Protein AF-A0A961GES8-F1 (afdb_monomer)

Sequence (267 aa):
MKFVGVTSCPTGIAHTYMAAEALEQAAKAAGHEMVVETQGSAGSAPLDQSVIDAADAVIFAHDLEVRDAGRFAGKPTVDVGVKKGISDAPALIAQAVAAAQAQTGAAGAGAAGTSGAAGPLHFVGVTSCPTGIAHTYMAAEALEQAATSAGHTMTVETQGSAGSEPISQAEIDRADAVIFAHDLEVRDAGRFAGKPTIDVGVKKAISDGPALIAQAAAMAAQRRASGGVAAAAPAAATPGLASKAAADEAHVGVKIRQWLMTGVSYM

Solvent-accessible surface area (backbone atoms only — not comparable to full-atom values): 14990 Å² total; per-residue (Å²): 97,37,35,34,34,39,20,15,27,82,75,49,53,60,58,17,51,46,18,38,52,33,37,36,51,31,24,49,75,72,69,28,50,54,50,61,24,42,39,37,80,88,45,67,58,79,73,55,66,71,61,54,71,68,30,49,18,36,38,39,20,34,72,36,88,70,81,72,58,75,80,56,64,93,51,35,73,43,82,43,44,28,68,50,24,49,78,39,18,59,61,51,48,52,50,36,50,52,40,22,48,57,50,52,70,50,67,80,61,81,88,73,84,87,80,87,65,76,74,75,49,36,36,37,33,39,21,16,29,81,80,46,57,62,58,18,50,47,20,38,52,32,38,36,53,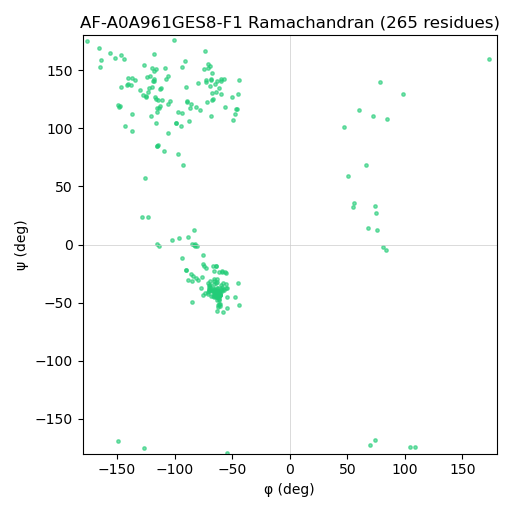30,22,49,74,72,60,28,47,53,51,61,26,41,48,37,84,88,48,62,66,80,76,50,67,74,55,56,71,66,32,46,22,36,39,38,23,34,72,38,88,70,79,75,57,73,77,59,63,84,53,50,72,45,82,44,42,30,69,52,31,50,76,40,20,58,60,53,44,53,50,39,51,51,48,29,34,52,43,63,73,67,67,72,76,69,79,92,78,77,95,78,87,82,78,79,86,83,75,88,81,83,87,83,74,85,53,64,67,60,55,50,51,48,35,68,72,69,70,61,81,86,129

Mean predicted aligned error: 18.48 Å

Radius of gyration: 23.74 Å; Cα contacts (8 Å, |Δi|>4): 441; chains: 1; bounding box: 61×35×65 Å

Secondary structure (DSSP, 8-state):
-EEEEEEE-SSTTHHHHHHHHHHHHHHHHTT-EEEEEEEETTEE-PPPHHHHHT-SEEEEEESS--TTGGGGTTS-EEEE-HHHHHH-HHHHHHHHHHHHHHHHTTTT-SS----S--SS-EEEEEEE-SS-SHHHHHHHHHHHHHHHHTT-EEEEEE-BTTB--PPPHHHHHH-SEEEEEESSPPTTGGGGTTS-EEEE-HHHHHHHHHHHHHHHHHHHHHHHHTTS--------------------S--HHHHHHHHHHH-----

Structure (mmCIF, N/CA/C/O backbone):
data_AF-A0A961GES8-F1
#
_entry.id   AF-A0A961GES8-F1
#
loop_
_atom_site.group_PDB
_atom_site.id
_atom_site.type_symbol
_atom_site.label_atom_id
_atom_site.label_alt_id
_atom_site.label_comp_id
_atom_site.label_asym_id
_atom_site.label_entity_id
_atom_site.label_seq_id
_atom_site.pdbx_PDB_ins_code
_atom_site.Cartn_x
_atom_site.Cartn_y
_atom_site.Cartn_z
_atom_site.occupancy
_atom_site.B_iso_or_equiv
_atom_site.auth_seq_id
_atom_site.auth_comp_id
_atom_site.auth_asym_id
_atom_site.auth_atom_id
_atom_site.pdbx_PDB_model_num
ATOM 1 N N . MET A 1 1 ? -15.995 -9.129 -19.678 1.00 88.12 1 MET A N 1
ATOM 2 C CA . MET A 1 1 ? -15.705 -7.793 -19.128 1.00 88.12 1 MET A CA 1
ATOM 3 C C . MET A 1 1 ? -14.708 -7.117 -20.036 1.00 88.12 1 MET A C 1
ATOM 5 O O . MET A 1 1 ? -14.005 -7.817 -20.765 1.00 88.12 1 MET A O 1
ATOM 9 N N . LYS A 1 2 ? -14.715 -5.791 -20.038 1.00 94.06 2 LYS A N 1
ATOM 10 C CA . LYS A 1 2 ? -13.777 -4.948 -20.765 1.00 94.06 2 LYS A CA 1
ATOM 11 C C . LYS A 1 2 ? -12.784 -4.383 -19.767 1.00 94.06 2 LYS A C 1
ATOM 13 O O . LYS A 1 2 ? -13.183 -3.746 -18.802 1.00 94.06 2 LYS A O 1
ATOM 18 N N . PHE A 1 3 ? -11.504 -4.608 -19.991 1.00 94.50 3 PHE A N 1
ATOM 19 C CA . PHE A 1 3 ? -10.439 -4.092 -19.148 1.00 94.50 3 PHE A CA 1
ATOM 20 C C . PHE A 1 3 ? -9.551 -3.158 -19.949 1.00 94.50 3 PHE A C 1
ATOM 22 O O . PHE A 1 3 ? -9.362 -3.327 -21.153 1.00 94.50 3 PHE A O 1
ATOM 29 N N . VAL A 1 4 ? -8.978 -2.179 -19.267 1.00 95.75 4 VAL A N 1
ATOM 30 C CA . VAL A 1 4 ? -7.880 -1.391 -19.823 1.00 95.75 4 VAL A CA 1
ATOM 31 C C . VAL A 1 4 ? -6.650 -1.587 -18.960 1.00 95.75 4 VAL A C 1
ATOM 33 O O . VAL A 1 4 ? -6.748 -1.704 -17.741 1.00 95.75 4 VAL A O 1
ATOM 36 N N . GLY A 1 5 ? -5.489 -1.689 -19.587 1.00 93.38 5 GLY A N 1
ATOM 37 C CA . GLY A 1 5 ? -4.216 -1.799 -18.890 1.00 93.38 5 GLY A CA 1
ATOM 38 C C . GLY A 1 5 ? -3.337 -0.598 -19.182 1.00 93.38 5 GLY A C 1
ATOM 39 O O . GLY A 1 5 ? -3.406 -0.052 -20.279 1.00 93.38 5 GLY A O 1
ATOM 40 N N . VAL A 1 6 ? -2.469 -0.227 -18.249 1.00 95.19 6 VAL A N 1
ATOM 41 C CA . VAL A 1 6 ? -1.305 0.604 -18.558 1.00 95.19 6 VAL A CA 1
ATOM 42 C C . VAL A 1 6 ? -0.058 -0.115 -18.085 1.00 95.19 6 VAL A C 1
ATOM 44 O O . VAL A 1 6 ? 0.027 -0.530 -16.930 1.00 95.19 6 VAL A O 1
ATOM 47 N N . THR A 1 7 ? 0.908 -0.269 -18.983 1.00 94.06 7 THR A N 1
ATOM 48 C CA . THR A 1 7 ? 2.206 -0.866 -18.671 1.00 94.06 7 THR A CA 1
ATOM 49 C C . THR A 1 7 ? 3.293 0.184 -18.780 1.00 94.06 7 THR A C 1
ATOM 51 O O . THR A 1 7 ? 3.318 0.943 -19.748 1.00 94.06 7 THR A O 1
ATOM 54 N N . SER A 1 8 ? 4.194 0.248 -17.798 1.00 92.19 8 SER A N 1
ATOM 55 C CA . SER A 1 8 ? 5.282 1.229 -17.821 1.00 92.19 8 SER A CA 1
ATOM 56 C C . SER A 1 8 ? 6.546 0.716 -17.154 1.00 92.19 8 SER A C 1
ATOM 58 O O . SER A 1 8 ? 6.551 0.410 -15.969 1.00 92.19 8 SER A O 1
ATOM 60 N N . CYS A 1 9 ? 7.640 0.616 -17.906 1.00 90.31 9 CYS A N 1
ATOM 61 C CA . CYS A 1 9 ? 8.937 0.197 -17.385 1.00 90.31 9 CYS A CA 1
ATOM 62 C C . CYS A 1 9 ? 10.017 1.198 -17.817 1.00 90.31 9 CYS A C 1
ATOM 64 O O . CYS A 1 9 ? 10.093 1.535 -19.003 1.00 90.31 9 CYS A O 1
ATOM 66 N N . PRO A 1 10 ? 10.899 1.647 -16.905 1.00 86.19 10 PRO A N 1
ATOM 67 C CA . PRO A 1 10 ? 11.997 2.540 -17.267 1.00 86.19 10 PRO A CA 1
ATOM 68 C C . PRO A 1 10 ? 13.129 1.805 -18.009 1.00 86.19 10 PRO A C 1
ATOM 70 O O . PRO A 1 10 ? 13.956 2.435 -18.668 1.00 86.19 10 PRO A O 1
ATOM 73 N N . THR A 1 11 ? 13.187 0.468 -17.916 1.00 82.50 11 THR A N 1
ATOM 74 C CA . THR A 1 11 ? 14.293 -0.353 -18.441 1.00 82.50 11 THR A CA 1
ATOM 75 C C . THR A 1 11 ? 13.979 -0.944 -19.817 1.00 82.50 11 THR A C 1
ATOM 77 O O . THR A 1 11 ? 13.674 -2.124 -19.974 1.00 82.50 11 THR A O 1
ATOM 80 N N . GLY A 1 12 ? 14.091 -0.106 -20.850 1.00 72.31 12 GLY A N 1
ATOM 81 C CA . GLY A 1 12 ? 13.874 -0.523 -22.239 1.00 72.31 12 GLY A CA 1
ATOM 82 C C . GLY A 1 12 ? 12.410 -0.845 -22.563 1.00 72.31 12 GLY A C 1
ATOM 83 O O . GLY A 1 12 ? 11.508 -0.594 -21.773 1.00 72.31 12 GLY A O 1
ATOM 84 N N . ILE A 1 13 ? 12.167 -1.379 -23.764 1.00 87.12 13 ILE A N 1
ATOM 85 C CA . ILE A 1 13 ? 10.804 -1.621 -24.273 1.00 87.12 13 ILE A CA 1
ATOM 86 C C . ILE A 1 13 ? 10.262 -3.010 -23.913 1.00 87.12 13 ILE A C 1
ATOM 88 O O . ILE A 1 13 ? 9.054 -3.216 -23.902 1.00 87.12 13 ILE A O 1
ATOM 92 N N . ALA A 1 14 ? 11.148 -3.967 -23.618 1.00 89.56 14 ALA A N 1
ATOM 93 C CA . ALA A 1 14 ? 10.794 -5.382 -23.550 1.00 89.56 14 ALA A CA 1
ATOM 94 C C . ALA A 1 14 ? 9.766 -5.676 -22.454 1.00 89.56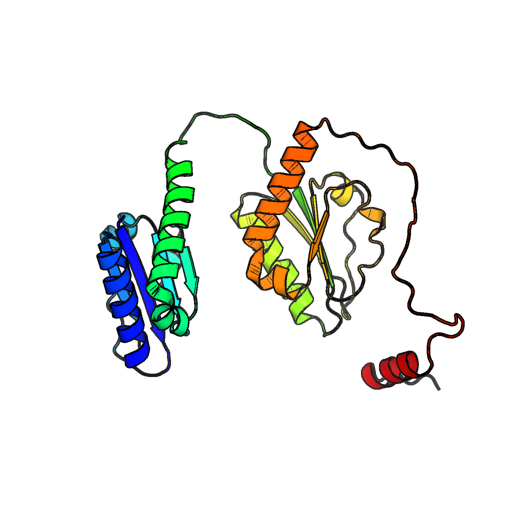 14 ALA A C 1
ATOM 96 O O . ALA A 1 14 ? 8.714 -6.227 -22.748 1.00 89.56 14 ALA A O 1
ATOM 97 N N . HIS A 1 15 ? 10.026 -5.267 -21.210 1.00 90.88 15 HIS A N 1
ATOM 98 C CA . HIS A 1 15 ? 9.114 -5.570 -20.107 1.00 90.88 15 HIS A CA 1
ATOM 99 C C . HIS A 1 15 ? 7.756 -4.876 -20.252 1.00 90.88 15 HIS A C 1
ATOM 101 O O . HIS A 1 15 ? 6.742 -5.473 -19.905 1.00 90.88 15 HIS A O 1
ATOM 107 N N . THR A 1 16 ? 7.721 -3.665 -20.818 1.00 92.25 16 THR A N 1
ATOM 108 C CA . THR A 1 16 ? 6.473 -2.950 -21.113 1.00 92.25 16 THR A CA 1
ATOM 109 C C . THR A 1 16 ? 5.599 -3.753 -22.080 1.00 92.25 16 THR A C 1
ATOM 111 O O . THR A 1 16 ? 4.455 -4.060 -21.759 1.00 92.25 16 THR A O 1
ATOM 114 N N . TYR A 1 17 ? 6.150 -4.178 -23.223 1.00 93.88 17 TYR A N 1
ATOM 115 C CA . TYR A 1 17 ? 5.396 -4.969 -24.204 1.00 93.88 17 TYR A CA 1
ATOM 116 C C . TYR A 1 17 ? 5.099 -6.392 -23.721 1.00 93.88 17 TYR A C 1
ATOM 118 O O . TYR A 1 17 ? 3.995 -6.880 -23.927 1.00 93.88 17 TYR A O 1
ATOM 126 N N . MET A 1 18 ? 6.031 -7.046 -23.024 1.00 93.88 18 MET A N 1
ATOM 127 C CA . MET A 1 18 ? 5.805 -8.383 -22.467 1.00 93.88 18 MET A CA 1
ATOM 128 C C . MET A 1 18 ? 4.671 -8.391 -21.442 1.00 93.88 18 MET A C 1
ATOM 130 O O . MET A 1 18 ? 3.871 -9.321 -21.431 1.00 93.88 18 MET A O 1
ATOM 134 N N . ALA A 1 19 ? 4.591 -7.372 -20.581 1.00 93.88 19 ALA A N 1
ATOM 135 C CA . ALA A 1 19 ? 3.487 -7.246 -19.636 1.00 93.88 19 ALA A CA 1
ATOM 136 C C . ALA A 1 19 ? 2.167 -6.981 -20.366 1.00 93.88 19 ALA A C 1
ATOM 138 O O . ALA A 1 19 ? 1.148 -7.564 -20.004 1.00 93.88 19 ALA A O 1
ATOM 139 N N . ALA A 1 20 ? 2.186 -6.145 -21.409 1.00 94.75 20 ALA A N 1
ATOM 140 C CA . ALA A 1 20 ? 1.000 -5.859 -22.208 1.00 94.75 20 ALA A CA 1
ATOM 141 C C . ALA A 1 20 ? 0.463 -7.125 -22.888 1.00 94.75 20 ALA A C 1
ATOM 143 O O . ALA A 1 20 ? -0.695 -7.483 -22.684 1.00 94.75 20 ALA A O 1
ATOM 144 N N . GLU A 1 21 ? 1.321 -7.863 -23.595 1.00 95.56 21 GLU A N 1
ATOM 145 C CA . GLU A 1 21 ? 0.943 -9.117 -24.250 1.00 95.56 21 GLU A CA 1
ATOM 146 C C . GLU A 1 21 ? 0.485 -10.178 -23.245 1.00 95.56 21 GLU A C 1
ATOM 148 O O . GLU A 1 21 ? -0.509 -10.862 -23.488 1.00 95.56 21 GLU A O 1
ATOM 153 N N . ALA A 1 22 ? 1.170 -10.317 -22.104 1.00 96.06 22 ALA A N 1
ATOM 154 C CA . ALA A 1 22 ? 0.789 -11.279 -21.071 1.00 96.06 22 ALA A CA 1
ATOM 155 C C . ALA A 1 22 ? -0.612 -10.986 -20.512 1.00 96.06 22 ALA A C 1
ATOM 157 O O . ALA A 1 22 ? -1.422 -11.903 -20.355 1.00 96.06 22 ALA A O 1
ATOM 158 N N . LEU A 1 23 ? -0.919 -9.713 -20.253 1.00 95.31 23 LEU A N 1
ATOM 159 C CA . LEU A 1 23 ? -2.227 -9.277 -19.775 1.00 95.31 23 LEU A CA 1
ATOM 160 C C . LEU A 1 23 ? -3.323 -9.476 -20.832 1.00 95.31 23 LEU A C 1
ATOM 162 O O . LEU A 1 23 ? -4.375 -10.029 -20.512 1.00 95.31 23 LEU A O 1
ATOM 166 N N . GLU A 1 24 ? -3.073 -9.116 -22.092 1.00 96.06 24 GLU A N 1
ATOM 167 C CA . GLU A 1 24 ? -4.029 -9.322 -23.189 1.00 96.06 24 GLU A CA 1
ATOM 168 C C . GLU A 1 24 ? -4.310 -10.809 -23.439 1.00 96.06 24 GLU A C 1
ATOM 170 O O . GLU A 1 24 ? -5.465 -11.217 -23.593 1.00 96.06 24 GLU A O 1
ATOM 175 N N . GLN A 1 25 ? -3.270 -11.648 -23.428 1.00 95.38 25 GLN A N 1
ATOM 176 C CA . GLN A 1 25 ? -3.411 -13.095 -23.575 1.00 95.38 25 GLN A CA 1
ATOM 177 C C . GLN A 1 25 ? -4.179 -13.707 -22.403 1.00 95.38 25 GLN A C 1
ATOM 179 O O . GLN A 1 25 ? -5.065 -14.534 -22.626 1.00 95.38 25 GLN A O 1
ATOM 184 N N . ALA A 1 26 ? -3.886 -13.290 -21.169 1.00 94.06 26 ALA A N 1
ATOM 185 C CA . ALA A 1 26 ? -4.596 -13.758 -19.984 1.00 94.06 26 ALA A CA 1
ATOM 186 C C . ALA A 1 26 ? -6.072 -13.331 -19.994 1.00 94.06 26 ALA A C 1
ATOM 188 O O . ALA A 1 26 ? -6.947 -14.150 -19.707 1.00 94.06 26 ALA A O 1
ATOM 189 N N . ALA A 1 27 ? -6.367 -12.084 -20.376 1.00 93.50 27 ALA A N 1
ATOM 190 C CA . ALA A 1 27 ? -7.735 -11.590 -20.502 1.00 93.50 27 ALA A CA 1
ATOM 191 C C . ALA A 1 27 ? -8.507 -12.382 -21.561 1.00 93.50 27 ALA A C 1
ATOM 193 O O . ALA A 1 27 ? -9.599 -12.883 -21.289 1.00 93.50 27 ALA A O 1
ATOM 194 N N . LYS A 1 28 ? -7.901 -12.586 -22.737 1.00 95.25 28 LYS A N 1
ATOM 195 C CA . LYS A 1 28 ? -8.491 -13.378 -23.819 1.00 95.25 28 LYS A CA 1
ATOM 196 C C . LYS A 1 28 ? -8.730 -14.829 -23.401 1.00 95.25 28 LYS A C 1
ATOM 198 O O . LYS A 1 28 ? -9.795 -15.371 -23.689 1.00 95.25 28 LYS A O 1
ATOM 203 N N . ALA A 1 29 ? -7.780 -15.446 -22.697 1.00 93.69 29 ALA A N 1
ATOM 204 C CA . ALA A 1 29 ? -7.919 -16.802 -22.166 1.00 93.69 29 ALA A CA 1
ATOM 205 C C . ALA A 1 29 ? -9.058 -16.915 -21.137 1.00 93.69 29 ALA A C 1
ATOM 207 O O . ALA A 1 29 ? -9.733 -17.941 -21.082 1.00 93.69 29 ALA A O 1
ATOM 208 N N . ALA A 1 30 ? -9.314 -15.852 -20.370 1.00 90.62 30 ALA A N 1
ATOM 209 C CA . ALA A 1 30 ? -10.434 -15.751 -19.437 1.00 90.62 30 ALA A CA 1
ATOM 210 C C . ALA A 1 30 ? -11.770 -15.336 -20.099 1.00 90.62 30 ALA A C 1
ATOM 212 O O . ALA A 1 30 ? -12.783 -15.213 -19.413 1.00 90.62 30 ALA A O 1
ATOM 213 N N . GLY A 1 31 ? -11.806 -15.121 -21.421 1.00 93.12 31 GLY A N 1
ATOM 214 C CA . GLY A 1 31 ? -13.011 -14.683 -22.136 1.00 93.12 31 GLY A CA 1
ATOM 215 C C . GLY A 1 31 ? -13.362 -13.209 -21.896 1.00 93.12 31 GLY A C 1
ATOM 216 O O . GLY A 1 31 ? -14.537 -12.838 -21.819 1.00 93.12 31 GLY A O 1
ATOM 217 N N . HIS A 1 32 ? -12.355 -12.360 -21.710 1.00 94.00 32 HIS A N 1
ATOM 218 C CA . HIS A 1 32 ? -12.494 -10.924 -21.488 1.00 94.00 32 HIS A CA 1
ATOM 219 C C . HIS A 1 32 ? -11.778 -10.126 -22.582 1.00 94.00 32 HIS A C 1
ATOM 221 O O . HIS A 1 32 ? -10.817 -10.599 -23.186 1.00 94.00 32 HIS A O 1
ATOM 227 N N . GLU A 1 33 ? -12.262 -8.914 -22.846 1.00 93.88 33 GLU A N 1
ATOM 228 C CA . GLU A 1 33 ? -11.593 -7.960 -23.731 1.00 93.88 33 GLU A CA 1
ATOM 229 C C . GLU A 1 33 ? -10.637 -7.109 -22.905 1.00 93.88 33 GLU A C 1
ATOM 231 O O . GLU A 1 33 ? -11.002 -6.643 -21.825 1.00 93.88 33 GLU A O 1
ATOM 236 N N . MET A 1 34 ? -9.425 -6.893 -23.410 1.00 93.94 34 MET A N 1
ATOM 237 C CA . MET A 1 34 ? -8.449 -6.012 -22.784 1.00 93.94 34 MET A CA 1
ATOM 238 C C . MET A 1 34 ? -7.701 -5.214 -23.843 1.00 93.94 34 MET A C 1
ATOM 240 O O . MET A 1 34 ? -7.335 -5.769 -24.876 1.00 93.94 34 MET A O 1
ATOM 244 N N . VAL A 1 35 ? -7.482 -3.928 -23.572 1.00 94.75 35 VAL A N 1
ATOM 245 C CA . VAL A 1 35 ? -6.621 -3.061 -24.385 1.00 94.75 35 VAL A CA 1
ATOM 246 C C . VAL A 1 35 ? -5.570 -2.443 -23.478 1.00 94.75 35 VAL A C 1
ATOM 248 O O . VAL A 1 35 ? -5.916 -1.878 -22.438 1.00 94.75 35 VAL A O 1
ATOM 251 N N . VAL A 1 36 ? -4.294 -2.560 -23.842 1.00 93.94 36 VAL A N 1
ATOM 252 C CA . VAL A 1 36 ? -3.193 -2.075 -23.005 1.00 93.94 36 VAL A CA 1
ATOM 253 C C . VAL A 1 36 ? -2.498 -0.872 -23.628 1.00 93.94 36 VAL A C 1
ATOM 255 O O . VAL A 1 36 ? -1.981 -0.927 -24.739 1.00 93.94 36 VAL A O 1
ATOM 258 N N . GLU A 1 37 ? -2.434 0.217 -22.869 1.00 93.25 37 GLU A N 1
ATOM 259 C CA . GLU A 1 37 ? -1.575 1.362 -23.142 1.00 93.25 37 GLU A CA 1
ATOM 260 C C . GLU A 1 37 ? -0.141 1.032 -22.712 1.00 93.25 37 GLU A C 1
ATOM 262 O O . GLU A 1 37 ? 0.151 0.837 -21.530 1.00 93.25 37 GLU A O 1
ATOM 267 N N . THR A 1 38 ? 0.785 0.976 -23.662 1.00 92.88 38 THR A N 1
ATOM 268 C CA . THR A 1 38 ? 2.215 0.868 -23.357 1.00 92.88 38 THR A CA 1
ATOM 269 C C . THR A 1 38 ? 2.807 2.260 -23.206 1.00 92.88 38 THR A C 1
ATOM 271 O O . THR A 1 38 ? 2.754 3.050 -24.149 1.00 92.88 38 THR A O 1
ATOM 274 N N . GLN A 1 39 ? 3.406 2.553 -22.055 1.00 90.00 39 GLN A N 1
ATOM 275 C CA . GLN A 1 39 ? 4.159 3.777 -21.794 1.00 90.00 39 GLN A CA 1
ATOM 276 C C . GLN A 1 39 ? 5.620 3.400 -21.534 1.00 90.00 39 GLN A C 1
ATOM 278 O O . GLN A 1 39 ? 5.968 2.860 -20.493 1.00 90.00 39 GLN A O 1
ATOM 283 N N . GLY A 1 40 ? 6.511 3.635 -22.491 1.00 83.12 40 GLY A N 1
ATOM 284 C CA . GLY A 1 40 ? 7.915 3.257 -22.329 1.00 83.12 40 GLY A CA 1
ATOM 285 C C . GLY A 1 40 ? 8.863 4.180 -23.068 1.00 83.12 40 GLY A C 1
ATOM 286 O O . GLY A 1 40 ? 8.478 5.225 -23.590 1.00 83.12 40 GLY A O 1
ATOM 287 N N . SER A 1 41 ? 10.125 3.769 -23.162 1.00 79.25 41 SER A N 1
ATOM 288 C CA . SER A 1 41 ? 11.143 4.521 -23.906 1.00 79.25 41 SER A CA 1
ATOM 289 C C . SER A 1 41 ? 10.858 4.624 -25.412 1.00 79.25 41 SER A C 1
ATOM 291 O O . SER A 1 41 ? 11.387 5.519 -26.064 1.00 79.25 41 SER A O 1
ATOM 293 N N . ALA A 1 42 ? 9.996 3.759 -25.960 1.00 76.62 42 ALA A N 1
ATOM 294 C CA . ALA A 1 42 ? 9.493 3.853 -27.334 1.00 76.62 42 ALA A CA 1
ATOM 295 C C . ALA A 1 42 ? 8.344 4.864 -27.521 1.00 76.62 42 ALA A C 1
ATOM 297 O O . ALA A 1 42 ? 7.883 5.045 -28.645 1.00 76.62 42 ALA A O 1
ATOM 298 N N . GLY A 1 43 ? 7.891 5.524 -26.451 1.00 77.62 43 GLY A N 1
ATOM 299 C CA . GLY A 1 43 ? 6.748 6.435 -26.458 1.00 77.62 43 GLY A CA 1
ATOM 300 C C . GLY A 1 43 ? 5.530 5.863 -25.732 1.00 77.62 43 GLY A C 1
ATOM 301 O O . GLY A 1 43 ? 5.601 4.806 -25.100 1.00 77.62 43 GLY A O 1
ATOM 302 N N . SER A 1 44 ? 4.420 6.596 -25.805 1.00 79.94 44 SER A N 1
ATOM 303 C CA . SER A 1 44 ? 3.113 6.165 -25.310 1.00 79.94 44 SER A CA 1
ATOM 304 C C . SER A 1 44 ? 2.101 6.110 -26.449 1.00 79.94 44 SER A C 1
ATOM 306 O O . SER A 1 44 ? 2.089 6.980 -27.321 1.00 79.94 44 SER A O 1
ATOM 308 N N . ALA A 1 45 ? 1.248 5.090 -26.429 1.00 77.44 45 ALA A N 1
ATOM 309 C CA . ALA A 1 45 ? 0.090 4.976 -27.310 1.00 77.44 45 ALA A CA 1
ATOM 310 C C . ALA A 1 45 ? -1.180 5.177 -26.469 1.00 77.44 45 ALA A C 1
ATOM 312 O O . ALA A 1 45 ? -1.762 4.190 -26.018 1.00 77.44 45 ALA A O 1
ATOM 313 N N . PRO A 1 46 ? -1.556 6.436 -26.168 1.00 85.31 46 PRO A N 1
ATOM 314 C CA . PRO A 1 46 ? -2.621 6.721 -25.223 1.00 85.31 46 PRO A CA 1
ATOM 315 C C . PRO A 1 46 ? -3.961 6.148 -25.675 1.00 85.31 46 PRO A C 1
ATOM 317 O O . PRO A 1 46 ? -4.349 6.309 -26.831 1.00 85.31 46 PRO A O 1
ATOM 320 N N . LEU A 1 47 ? -4.678 5.517 -24.747 1.00 88.38 47 LEU A N 1
ATOM 321 C CA . LEU A 1 47 ? -6.031 5.029 -24.992 1.00 88.38 47 LEU A CA 1
ATOM 322 C C . LEU A 1 47 ? -7.005 6.194 -25.168 1.00 88.38 47 LEU A C 1
ATOM 324 O O . LEU A 1 47 ? -6.938 7.201 -24.453 1.00 88.38 47 LEU A O 1
ATOM 328 N N . ASP A 1 48 ? -7.950 6.015 -26.089 1.00 88.12 48 ASP A N 1
ATOM 329 C CA . ASP A 1 48 ? -9.085 6.914 -26.239 1.00 88.12 48 ASP A CA 1
ATOM 330 C C . ASP A 1 48 ? -9.955 6.895 -24.981 1.00 88.12 48 ASP A C 1
ATOM 332 O O . ASP A 1 48 ? -10.245 5.837 -24.412 1.00 88.12 48 ASP A O 1
ATOM 336 N N . GLN A 1 49 ? -10.449 8.070 -24.589 1.00 84.69 49 GLN A N 1
ATOM 337 C CA . GLN A 1 49 ? -11.273 8.209 -23.386 1.00 84.69 49 GLN A CA 1
ATOM 338 C C . GLN A 1 49 ? -12.531 7.332 -23.441 1.00 84.69 49 GLN A C 1
ATOM 340 O O . GLN A 1 49 ? -12.927 6.768 -22.432 1.00 84.69 49 GLN A O 1
ATOM 345 N N . SER A 1 50 ? -13.106 7.123 -24.627 1.00 84.25 50 SER A N 1
ATOM 346 C CA . SER A 1 50 ? -14.273 6.251 -24.806 1.00 84.25 50 SER A CA 1
ATOM 347 C C . SER A 1 50 ? -13.991 4.779 -24.470 1.00 84.25 50 SER A C 1
ATOM 349 O O . SER A 1 50 ? -14.869 4.085 -23.957 1.00 84.25 50 SER A O 1
ATOM 351 N N . VAL A 1 51 ? -12.766 4.303 -24.723 1.00 88.69 51 VAL A N 1
ATOM 352 C CA . VAL A 1 51 ? -12.324 2.941 -24.387 1.00 88.69 51 VAL A CA 1
ATOM 353 C C . VAL A 1 51 ? -12.115 2.818 -22.885 1.00 88.69 51 VAL A C 1
ATOM 355 O O . VAL A 1 51 ? -12.544 1.830 -22.291 1.00 88.69 51 VAL A O 1
ATOM 358 N N . ILE A 1 52 ? -11.511 3.844 -22.272 1.00 88.19 52 ILE A N 1
ATOM 359 C CA . ILE A 1 52 ? -11.378 3.937 -20.819 1.00 88.19 52 ILE A CA 1
ATOM 360 C C . ILE A 1 52 ? -12.778 3.888 -20.222 1.00 88.19 52 ILE A C 1
ATOM 362 O O . ILE A 1 52 ? -13.068 2.948 -19.498 1.00 88.19 52 ILE A O 1
ATOM 366 N N . ASP A 1 53 ? -13.679 4.802 -20.579 1.00 85.44 53 ASP A N 1
ATOM 367 C CA . ASP A 1 53 ? -15.028 4.931 -20.014 1.00 85.44 53 ASP A CA 1
ATOM 368 C C . ASP A 1 53 ? -15.845 3.631 -20.103 1.00 85.44 53 ASP A C 1
ATOM 370 O O . ASP A 1 53 ? -16.504 3.266 -19.130 1.00 85.44 53 ASP A O 1
ATOM 374 N N . ALA A 1 54 ? -15.710 2.874 -21.195 1.00 86.88 54 ALA A N 1
ATOM 375 C CA . ALA A 1 54 ? -16.363 1.578 -21.395 1.00 86.88 54 ALA A CA 1
ATOM 376 C C . ALA A 1 54 ? -15.747 0.402 -20.605 1.00 86.88 54 ALA A C 1
ATOM 378 O O . ALA A 1 54 ? -16.318 -0.690 -20.616 1.00 86.88 54 ALA A O 1
ATOM 379 N N . ALA A 1 55 ? -14.592 0.586 -19.961 1.00 90.81 55 ALA A N 1
ATOM 380 C CA . ALA A 1 55 ? -13.915 -0.455 -19.192 1.00 90.81 55 ALA A CA 1
ATOM 381 C C . ALA A 1 55 ? -14.520 -0.660 -17.795 1.00 90.81 55 ALA A C 1
ATOM 383 O O . ALA A 1 55 ? -14.796 0.300 -17.071 1.00 90.81 55 ALA A O 1
ATOM 384 N N . ASP A 1 56 ? -14.628 -1.921 -17.396 1.00 91.12 56 ASP A N 1
ATOM 385 C CA . ASP A 1 56 ? -15.127 -2.384 -16.104 1.00 91.12 56 ASP A CA 1
ATOM 386 C C . ASP A 1 56 ? -14.068 -2.267 -14.988 1.00 91.12 56 ASP A C 1
ATOM 388 O O . ASP A 1 56 ? -14.415 -2.045 -13.829 1.00 91.12 56 ASP A O 1
ATOM 392 N N . ALA A 1 57 ? -12.777 -2.399 -15.321 1.00 91.81 57 ALA A N 1
ATOM 393 C CA . ALA A 1 57 ? -11.650 -2.156 -14.413 1.00 91.81 57 ALA A CA 1
ATOM 394 C C . ALA A 1 57 ? -10.360 -1.804 -15.175 1.00 91.81 57 ALA A C 1
ATOM 396 O O . ALA A 1 57 ? -10.248 -2.026 -16.386 1.00 91.81 57 ALA A O 1
ATOM 397 N N . VAL A 1 58 ? -9.388 -1.262 -14.443 1.00 94.75 58 VAL A N 1
ATOM 398 C CA . VAL A 1 58 ? -8.085 -0.814 -14.942 1.00 94.75 58 VAL A CA 1
ATOM 399 C C . VAL A 1 58 ? -6.962 -1.591 -14.256 1.00 94.75 58 VAL A C 1
ATOM 401 O O . VAL A 1 58 ? -6.981 -1.757 -13.039 1.00 94.75 58 VAL A O 1
ATOM 404 N N . ILE A 1 59 ? -5.962 -2.048 -15.008 1.00 95.56 59 ILE A N 1
ATOM 405 C CA . ILE A 1 59 ? -4.762 -2.694 -14.454 1.00 95.56 59 ILE A CA 1
ATOM 406 C C . ILE A 1 59 ? -3.546 -1.810 -14.725 1.00 95.56 59 ILE A C 1
ATOM 408 O O . ILE A 1 59 ? -3.173 -1.601 -15.876 1.00 95.56 59 ILE A O 1
ATOM 412 N N . PHE A 1 60 ? -2.895 -1.328 -13.672 1.00 95.50 60 PHE A N 1
ATOM 413 C CA . PHE A 1 60 ? -1.615 -0.635 -13.760 1.00 95.50 60 PHE A CA 1
ATOM 414 C C . PHE A 1 60 ? -0.493 -1.628 -13.464 1.00 95.50 60 PHE A C 1
ATOM 416 O O . PHE A 1 60 ? -0.385 -2.139 -12.355 1.00 95.50 60 PHE A O 1
ATOM 423 N N . ALA A 1 61 ? 0.331 -1.916 -14.467 1.00 94.25 61 ALA A N 1
ATOM 424 C CA . ALA A 1 61 ? 1.516 -2.756 -14.349 1.00 94.25 61 ALA A CA 1
ATOM 425 C C . ALA A 1 61 ? 2.756 -1.897 -14.620 1.00 94.25 61 ALA A C 1
ATOM 427 O O . ALA A 1 61 ? 3.227 -1.818 -15.756 1.00 94.25 61 ALA A O 1
ATOM 428 N N . HIS A 1 62 ? 3.264 -1.207 -13.597 1.00 94.00 62 HIS A N 1
ATOM 429 C CA . HIS A 1 62 ? 4.288 -0.178 -13.773 1.00 94.00 62 HIS A CA 1
ATOM 430 C C . HIS A 1 62 ? 5.413 -0.214 -12.738 1.00 94.00 62 HIS A C 1
ATOM 432 O O . HIS A 1 62 ? 5.206 -0.493 -11.565 1.00 94.00 62 HIS A O 1
ATOM 438 N N . ASP A 1 63 ? 6.619 0.085 -13.212 1.00 90.38 63 ASP A N 1
ATOM 439 C CA . ASP A 1 63 ? 7.828 0.333 -12.422 1.00 90.38 63 ASP A CA 1
ATOM 440 C C . ASP A 1 63 ? 8.303 1.796 -12.600 1.00 90.38 63 ASP A C 1
ATOM 442 O O . ASP A 1 63 ? 9.335 2.198 -12.062 1.00 90.38 63 ASP A O 1
ATOM 446 N N . LEU A 1 64 ? 7.576 2.581 -13.403 1.00 86.25 64 LEU A N 1
ATOM 447 C CA . LEU A 1 64 ? 7.744 4.016 -13.624 1.00 86.25 64 LEU A CA 1
ATOM 448 C C . LEU A 1 64 ? 6.356 4.657 -13.650 1.00 86.25 64 LEU A C 1
ATOM 450 O O . LEU A 1 64 ? 5.463 4.121 -14.306 1.00 86.25 64 LEU A O 1
ATOM 454 N N . GLU A 1 65 ? 6.213 5.814 -13.000 1.00 84.94 65 GLU A N 1
ATOM 455 C CA . GLU A 1 65 ? 4.936 6.517 -12.843 1.00 84.94 65 GLU A CA 1
ATOM 456 C C . GLU A 1 65 ? 4.113 6.576 -14.137 1.00 84.94 65 GLU A C 1
ATOM 458 O O . GLU A 1 65 ? 4.595 6.980 -15.202 1.00 84.94 65 GLU A O 1
ATOM 463 N N . VAL A 1 66 ? 2.845 6.182 -14.017 1.00 87.31 66 VAL A N 1
ATOM 464 C CA . VAL A 1 66 ? 1.886 6.200 -15.119 1.00 87.31 66 VAL A CA 1
ATOM 465 C C . VAL A 1 66 ? 1.500 7.638 -15.443 1.00 87.31 66 VAL A C 1
ATOM 467 O O . VAL A 1 66 ? 0.969 8.379 -14.613 1.00 87.31 66 VAL A O 1
ATOM 470 N N . ARG A 1 67 ? 1.730 8.030 -16.693 1.00 84.50 67 ARG A N 1
ATOM 471 C CA . ARG A 1 67 ? 1.382 9.354 -17.208 1.00 84.50 67 ARG A CA 1
ATOM 472 C C . ARG A 1 67 ? -0.130 9.458 -17.374 1.00 84.50 67 ARG A C 1
ATOM 474 O O . ARG A 1 67 ? -0.776 8.513 -17.830 1.00 84.50 67 ARG A O 1
ATOM 481 N N . ASP A 1 68 ? -0.678 10.617 -17.016 1.00 82.44 68 ASP A N 1
ATOM 482 C CA . ASP A 1 68 ? -2.105 10.939 -17.135 1.00 82.44 68 ASP A CA 1
ATOM 483 C C . ASP A 1 68 ? -3.036 9.945 -16.415 1.00 82.44 68 ASP A C 1
ATOM 485 O O . ASP A 1 68 ? -4.154 9.682 -16.868 1.00 82.44 68 ASP A O 1
ATOM 489 N N . ALA A 1 69 ? -2.592 9.421 -15.265 1.00 80.81 69 ALA A N 1
ATOM 490 C CA . ALA A 1 69 ? -3.356 8.486 -14.434 1.00 80.81 69 ALA A CA 1
ATOM 491 C C . ALA A 1 69 ? -4.748 9.022 -14.030 1.00 80.81 69 ALA A C 1
ATOM 493 O O . ALA A 1 69 ? -5.680 8.247 -13.819 1.00 80.81 69 ALA A O 1
ATOM 494 N N . GLY A 1 70 ? -4.928 10.349 -13.998 1.00 81.31 70 GLY A N 1
ATOM 495 C CA . GLY A 1 70 ? -6.211 10.995 -13.704 1.00 81.31 70 GLY A CA 1
ATOM 496 C C . GLY A 1 70 ? -7.353 10.617 -14.659 1.00 81.31 70 GLY A C 1
ATOM 497 O O . GLY A 1 70 ? -8.510 10.665 -14.253 1.00 81.31 70 GLY A O 1
ATOM 498 N N . ARG A 1 71 ? -7.057 10.170 -15.891 1.00 84.25 71 ARG A N 1
ATOM 499 C CA . ARG A 1 71 ? -8.071 9.718 -16.871 1.00 84.25 71 ARG A CA 1
ATOM 500 C C . ARG A 1 71 ? -8.803 8.440 -16.453 1.00 84.25 71 ARG A C 1
ATOM 502 O O . ARG A 1 71 ? -9.872 8.145 -16.978 1.00 84.25 71 ARG A O 1
ATOM 509 N N . PHE A 1 72 ? -8.227 7.693 -15.515 1.00 85.50 72 PHE A N 1
ATOM 510 C CA . PHE A 1 72 ? -8.731 6.408 -15.034 1.00 85.50 72 PHE A CA 1
ATOM 511 C C . PHE A 1 72 ? -9.450 6.521 -13.677 1.00 85.50 72 PHE A C 1
ATOM 513 O O . PHE A 1 72 ? -9.853 5.507 -13.105 1.00 85.50 72 PHE A O 1
ATOM 520 N N . ALA A 1 73 ? -9.609 7.740 -13.147 1.00 77.81 73 ALA A N 1
ATOM 521 C CA . ALA A 1 73 ? -10.246 7.983 -11.858 1.00 77.81 73 ALA A CA 1
ATOM 522 C C . ALA A 1 73 ? -11.703 7.482 -11.822 1.00 77.81 73 ALA A C 1
ATOM 524 O O . ALA A 1 73 ? -12.452 7.614 -12.788 1.00 77.81 73 ALA A O 1
ATOM 525 N N . GLY A 1 74 ? -12.113 6.906 -10.687 1.00 77.81 74 GLY A N 1
ATOM 526 C CA . GLY A 1 74 ? -13.472 6.389 -10.480 1.00 77.81 74 GLY A CA 1
ATOM 527 C C . GLY A 1 74 ? -13.713 4.971 -11.010 1.00 77.81 74 GLY A C 1
ATOM 528 O O . GLY A 1 74 ? -14.779 4.404 -10.762 1.00 77.81 74 GLY A O 1
ATOM 529 N N . LYS A 1 75 ? -12.733 4.365 -11.691 1.00 85.94 75 LYS A N 1
ATOM 530 C CA . LYS A 1 75 ? -12.768 2.946 -12.060 1.00 85.94 75 LYS A CA 1
ATOM 531 C C . LYS A 1 75 ? -12.064 2.090 -11.010 1.00 85.94 75 LYS A C 1
ATOM 533 O O . LYS A 1 75 ? -11.153 2.582 -10.353 1.00 85.94 75 LYS A O 1
ATOM 538 N N . PRO A 1 76 ? -12.438 0.812 -10.861 1.00 89.88 76 PRO A N 1
ATOM 539 C CA . PRO A 1 76 ? -11.685 -0.131 -10.043 1.00 89.88 76 PRO A CA 1
ATOM 540 C C . PRO A 1 76 ? -10.299 -0.330 -10.636 1.00 89.88 76 PRO A C 1
ATOM 542 O O . PRO A 1 76 ? -10.178 -0.571 -11.839 1.00 89.88 76 PRO A O 1
ATOM 545 N N . THR A 1 77 ? -9.268 -0.239 -9.805 1.00 91.19 77 THR A N 1
ATOM 546 C CA . THR A 1 77 ? -7.878 -0.331 -10.246 1.00 91.19 77 THR A CA 1
ATOM 547 C C . THR A 1 77 ? -7.158 -1.486 -9.553 1.00 91.19 77 THR A C 1
ATOM 549 O O . THR A 1 77 ? -7.418 -1.800 -8.392 1.00 91.19 77 THR A O 1
ATOM 552 N N . VAL A 1 78 ? -6.246 -2.130 -10.276 1.00 91.81 78 VAL A N 1
ATOM 553 C CA . VAL A 1 78 ? -5.279 -3.092 -9.733 1.00 91.81 78 VAL A CA 1
ATOM 554 C C . VAL A 1 78 ? -3.892 -2.558 -10.056 1.00 91.81 78 VAL A C 1
ATOM 556 O O . VAL A 1 78 ? -3.517 -2.529 -11.225 1.00 91.81 78 VAL A O 1
ATOM 559 N N . ASP A 1 79 ? -3.153 -2.115 -9.039 1.00 92.44 79 ASP A N 1
ATOM 560 C CA . ASP A 1 79 ? -1.819 -1.522 -9.192 1.00 92.44 79 ASP A CA 1
ATOM 561 C C . ASP A 1 79 ? -0.729 -2.502 -8.741 1.00 92.44 79 ASP A C 1
ATOM 563 O O . ASP A 1 79 ? -0.731 -2.996 -7.608 1.00 92.44 79 ASP A O 1
ATOM 567 N N . VAL A 1 80 ? 0.173 -2.839 -9.661 1.00 94.75 80 VAL A N 1
ATOM 568 C CA . VAL A 1 80 ? 1.277 -3.774 -9.454 1.00 94.75 80 VAL A CA 1
ATOM 569 C C . VAL A 1 80 ? 2.511 -3.373 -10.265 1.00 94.75 80 VAL A C 1
ATOM 571 O O . VAL A 1 80 ? 2.431 -2.654 -11.253 1.00 94.75 80 VAL A O 1
ATOM 574 N N . GLY A 1 81 ? 3.669 -3.928 -9.899 1.00 94.00 81 GLY A N 1
ATOM 575 C CA . GLY A 1 81 ? 4.890 -3.814 -10.704 1.00 94.00 81 GLY A CA 1
ATOM 576 C C . GLY A 1 81 ? 4.827 -4.606 -12.016 1.00 94.00 81 GLY A C 1
ATOM 577 O O . GLY A 1 81 ? 4.168 -5.652 -12.091 1.00 94.00 81 GLY A O 1
ATOM 578 N N . VAL A 1 82 ? 5.591 -4.175 -13.026 1.00 93.12 82 VAL A N 1
ATOM 579 C CA . VAL A 1 82 ? 5.618 -4.776 -14.382 1.00 93.12 82 VAL A CA 1
ATOM 580 C C . VAL A 1 82 ? 5.939 -6.266 -14.319 1.00 93.12 82 VAL A C 1
ATOM 582 O O . VAL A 1 82 ? 5.345 -7.072 -15.034 1.00 93.12 82 VAL A O 1
ATOM 585 N N . LYS A 1 83 ? 6.828 -6.663 -13.399 1.00 92.94 83 LYS A N 1
ATOM 586 C CA . LYS A 1 83 ? 7.190 -8.069 -13.180 1.00 92.94 83 LYS A CA 1
ATOM 587 C C . LYS A 1 83 ? 5.967 -8.953 -12.914 1.00 92.94 83 LYS A C 1
ATOM 589 O O . LYS A 1 83 ? 5.872 -10.020 -13.511 1.00 92.94 83 LYS A O 1
ATOM 594 N N . LYS A 1 84 ? 5.034 -8.508 -12.063 1.00 91.06 84 LYS A N 1
ATOM 595 C CA . LYS A 1 84 ? 3.787 -9.246 -11.793 1.00 91.06 84 LYS A CA 1
ATOM 596 C C . LYS A 1 84 ? 2.861 -9.239 -13.006 1.00 91.06 84 LYS A C 1
ATOM 598 O O . LYS A 1 84 ? 2.209 -10.244 -13.263 1.00 91.06 84 LYS A O 1
ATOM 603 N N . GLY A 1 85 ? 2.851 -8.144 -13.771 1.00 90.56 85 GLY A N 1
ATOM 604 C CA . GLY A 1 85 ? 2.169 -8.068 -15.066 1.00 90.56 85 GLY A CA 1
ATOM 605 C C . GLY A 1 85 ? 2.609 -9.164 -16.041 1.00 90.56 85 GLY A C 1
ATOM 606 O O . GLY A 1 85 ? 1.787 -9.679 -16.785 1.00 90.56 85 GLY A O 1
ATOM 607 N N . ILE A 1 86 ? 3.881 -9.571 -15.989 1.00 93.62 86 ILE A N 1
ATOM 608 C CA . ILE A 1 86 ? 4.436 -10.643 -16.827 1.00 93.62 86 ILE A CA 1
ATOM 609 C C . ILE A 1 86 ? 4.188 -12.030 -16.214 1.00 93.62 86 ILE A C 1
ATOM 611 O O . ILE A 1 86 ? 3.750 -12.938 -16.915 1.00 93.62 86 ILE A O 1
ATOM 615 N N . SER A 1 87 ? 4.501 -12.226 -14.925 1.00 93.38 87 SER A N 1
ATOM 616 C CA . SER A 1 87 ? 4.501 -13.562 -14.305 1.00 93.38 87 SER A CA 1
ATOM 617 C C . SER A 1 87 ? 3.136 -14.038 -13.819 1.00 93.38 87 SER A C 1
ATOM 619 O O . SER A 1 87 ? 2.904 -15.241 -13.766 1.00 93.38 87 SER A O 1
ATOM 621 N N . ASP A 1 88 ? 2.242 -13.112 -13.471 1.00 93.94 88 ASP A N 1
ATOM 622 C CA . ASP A 1 88 ? 1.001 -13.401 -12.747 1.00 93.94 88 ASP A CA 1
ATOM 623 C C . ASP A 1 88 ? -0.234 -12.801 -13.435 1.00 93.94 88 ASP A C 1
ATOM 625 O O . ASP A 1 88 ? -1.271 -12.600 -12.798 1.00 93.94 88 ASP A O 1
ATOM 629 N N . ALA A 1 89 ? -0.160 -12.546 -14.747 1.00 93.19 89 ALA A N 1
ATOM 630 C CA . ALA A 1 89 ? -1.254 -11.963 -15.528 1.00 93.19 89 ALA A CA 1
ATOM 631 C C . ALA A 1 89 ? -2.626 -12.630 -15.281 1.00 93.19 89 ALA A C 1
ATOM 633 O O . ALA A 1 89 ? -3.581 -11.899 -15.016 1.00 93.19 89 ALA A O 1
ATOM 634 N N . PRO A 1 90 ? -2.772 -13.975 -15.242 1.00 93.12 90 PRO A N 1
ATOM 635 C CA . PRO A 1 90 ? -4.068 -14.603 -14.960 1.00 93.12 90 PRO A CA 1
ATOM 636 C C . PRO A 1 90 ? -4.648 -14.221 -13.592 1.00 93.12 90 PRO A C 1
ATOM 638 O O . PRO A 1 90 ? -5.853 -14.001 -13.460 1.00 93.12 90 PRO A O 1
ATOM 641 N N . ALA A 1 91 ? -3.794 -14.102 -12.572 1.00 92.62 91 ALA A N 1
ATOM 642 C CA . ALA A 1 91 ? -4.213 -13.697 -11.236 1.00 92.62 91 ALA A CA 1
ATOM 643 C C . ALA A 1 91 ? -4.605 -12.214 -11.189 1.00 92.62 91 ALA A C 1
ATOM 645 O O . ALA A 1 91 ? -5.506 -11.848 -10.436 1.00 92.62 91 ALA A O 1
ATOM 646 N N . LEU A 1 92 ? -3.958 -11.363 -11.991 1.00 92.81 92 LEU A N 1
ATOM 647 C CA . LEU A 1 92 ? -4.309 -9.945 -12.111 1.00 92.81 92 LEU A CA 1
ATOM 648 C C . LEU A 1 92 ? -5.648 -9.751 -12.822 1.00 92.81 92 LEU A C 1
ATOM 650 O O . LEU A 1 92 ? -6.453 -8.941 -12.373 1.00 92.81 92 LEU A O 1
ATOM 654 N N . ILE A 1 93 ? -5.934 -10.542 -13.861 1.00 94.62 93 ILE A N 1
ATOM 655 C CA . ILE A 1 93 ? -7.255 -10.547 -14.503 1.00 94.62 93 ILE A CA 1
ATOM 656 C C . ILE A 1 93 ? -8.333 -10.981 -13.508 1.00 94.62 93 ILE A C 1
ATOM 658 O O . ILE A 1 93 ? -9.364 -10.324 -13.406 1.00 94.62 93 ILE A O 1
ATOM 662 N N . ALA A 1 94 ? -8.095 -12.031 -12.716 1.00 90.94 94 ALA A N 1
ATOM 663 C CA . ALA A 1 94 ? -9.045 -12.457 -11.686 1.00 90.94 94 ALA A CA 1
ATOM 664 C C . ALA A 1 94 ? -9.288 -11.369 -10.619 1.00 90.94 94 ALA A C 1
ATOM 666 O O . ALA A 1 94 ? -10.427 -11.147 -10.210 1.00 90.94 94 ALA A O 1
ATOM 667 N N . GLN A 1 95 ? -8.238 -10.653 -10.203 1.00 89.62 95 GLN A N 1
ATOM 668 C CA . GLN A 1 95 ? -8.354 -9.510 -9.291 1.00 89.62 95 GLN A CA 1
ATOM 669 C C . GLN A 1 95 ? -9.133 -8.351 -9.920 1.00 89.62 95 GLN A C 1
ATOM 671 O O . GLN A 1 95 ? -9.995 -7.775 -9.262 1.00 89.62 95 GLN A O 1
ATOM 676 N N . ALA A 1 96 ? -8.893 -8.047 -11.196 1.00 90.50 96 ALA A N 1
ATOM 677 C CA . ALA A 1 96 ? -9.621 -7.012 -11.922 1.00 90.50 96 ALA A CA 1
ATOM 678 C C . ALA A 1 96 ? -11.103 -7.371 -12.105 1.00 90.50 96 ALA A C 1
ATOM 680 O O . ALA A 1 96 ? -11.962 -6.509 -11.947 1.00 90.50 96 ALA A O 1
ATOM 681 N N . VAL A 1 97 ? -11.423 -8.646 -12.354 1.00 90.69 97 VAL A N 1
ATOM 682 C CA . VAL A 1 97 ? -12.802 -9.158 -12.367 1.00 90.69 97 VAL A CA 1
ATOM 683 C C . VAL A 1 97 ? -13.451 -8.976 -10.998 1.00 90.69 97 VAL A C 1
ATOM 685 O O . VAL A 1 97 ? -14.562 -8.461 -10.920 1.00 90.69 97 VAL A O 1
ATOM 688 N N . ALA A 1 98 ? -12.769 -9.350 -9.914 1.00 88.62 98 ALA A N 1
ATOM 689 C CA . ALA A 1 98 ? -13.296 -9.174 -8.563 1.00 88.62 98 ALA A CA 1
ATOM 690 C C . ALA A 1 98 ? -13.529 -7.689 -8.226 1.00 88.62 98 ALA A C 1
ATOM 692 O O . ALA A 1 98 ? -14.573 -7.341 -7.677 1.00 88.62 98 ALA A O 1
ATOM 693 N N . ALA A 1 99 ? -12.604 -6.807 -8.613 1.00 84.31 99 ALA A N 1
ATOM 694 C CA . ALA A 1 99 ? -12.721 -5.363 -8.423 1.00 84.31 99 ALA A CA 1
ATOM 695 C C . ALA A 1 99 ? -13.873 -4.761 -9.255 1.00 84.31 99 ALA A C 1
ATOM 697 O O . ALA A 1 99 ? -14.674 -3.983 -8.736 1.00 84.31 99 ALA A O 1
ATOM 698 N N . ALA A 1 100 ? -14.025 -5.182 -10.514 1.00 86.50 100 ALA A N 1
ATOM 699 C CA . ALA A 1 100 ? -15.151 -4.816 -11.375 1.00 86.50 100 ALA A CA 1
ATOM 700 C C . ALA A 1 100 ? -16.495 -5.307 -10.819 1.00 86.50 100 ALA A C 1
ATOM 702 O O . ALA A 1 100 ? -17.492 -4.588 -10.856 1.00 86.50 100 ALA A O 1
ATOM 703 N N . GLN A 1 101 ? -16.544 -6.525 -10.278 1.00 84.00 101 GLN A N 1
ATOM 704 C CA . GLN A 1 101 ? -17.748 -7.093 -9.666 1.00 84.00 101 GLN A CA 1
ATOM 705 C C . GLN A 1 101 ? -18.114 -6.394 -8.355 1.00 84.00 101 GLN A C 1
ATOM 707 O O . GLN A 1 101 ? -19.292 -6.154 -8.105 1.00 84.00 101 GLN A O 1
ATOM 712 N N . ALA A 1 102 ? -17.125 -5.997 -7.551 1.00 74.94 102 ALA A N 1
ATOM 713 C CA . ALA A 1 102 ? -17.350 -5.189 -6.356 1.00 74.94 102 ALA A CA 1
ATOM 714 C C . ALA A 1 102 ? -17.932 -3.805 -6.704 1.00 74.94 102 ALA A C 1
ATOM 716 O O . ALA A 1 102 ? -18.839 -3.327 -6.025 1.00 74.94 102 ALA A O 1
ATOM 717 N N . GLN A 1 103 ? -17.481 -3.200 -7.808 1.00 67.56 103 GLN A N 1
ATOM 718 C CA . GLN A 1 103 ? -17.975 -1.907 -8.294 1.00 67.56 103 GLN A CA 1
ATOM 719 C C . GLN A 1 103 ? -19.339 -2.005 -8.993 1.00 67.56 103 GLN A C 1
ATOM 721 O O . GLN A 1 103 ? -20.186 -1.134 -8.829 1.00 67.56 103 GLN A O 1
ATOM 726 N N . THR A 1 104 ? -19.599 -3.069 -9.757 1.00 51.72 104 THR A N 1
ATOM 727 C CA . THR A 1 104 ? -20.903 -3.292 -10.416 1.00 51.72 104 THR A CA 1
ATOM 728 C C . THR A 1 104 ? -21.971 -3.782 -9.439 1.00 51.72 104 THR A C 1
ATOM 730 O O . THR A 1 104 ? -23.137 -3.425 -9.590 1.00 51.72 104 THR A O 1
ATOM 733 N N . GLY A 1 105 ? -21.576 -4.471 -8.364 1.00 47.31 105 GLY A N 1
ATOM 734 C CA . GLY A 1 105 ? -22.411 -4.678 -7.179 1.00 47.31 105 GLY A CA 1
ATOM 735 C C . GLY A 1 105 ? -22.796 -3.367 -6.478 1.00 47.31 105 GLY A C 1
ATOM 736 O O . GLY A 1 105 ? -23.842 -3.308 -5.838 1.00 47.31 105 GLY A O 1
ATOM 737 N N . ALA A 1 106 ? -22.011 -2.298 -6.664 1.00 44.06 106 ALA A N 1
ATOM 738 C CA . ALA A 1 106 ? -22.337 -0.942 -6.222 1.00 44.06 106 ALA A CA 1
ATOM 739 C C . ALA A 1 106 ? -23.105 -0.112 -7.283 1.00 44.06 106 ALA A C 1
ATOM 741 O O . ALA A 1 106 ? -23.838 0.810 -6.927 1.00 44.06 106 ALA A O 1
ATOM 742 N N . ALA A 1 107 ? -23.026 -0.457 -8.576 1.00 36.47 107 ALA A N 1
ATOM 743 C CA . ALA A 1 107 ? -23.654 0.288 -9.680 1.00 36.47 107 ALA A CA 1
ATOM 744 C C . ALA A 1 107 ? -25.143 -0.045 -9.934 1.00 36.47 107 ALA A C 1
ATOM 746 O O . ALA A 1 107 ? -25.778 0.567 -10.790 1.00 36.47 107 ALA A O 1
ATOM 747 N N . GLY A 1 108 ? -25.728 -0.962 -9.158 1.00 37.25 108 GLY A N 1
ATOM 748 C CA . GLY A 1 108 ? -27.181 -1.141 -9.033 1.00 37.25 108 GLY A CA 1
ATOM 749 C C . GLY A 1 108 ? -27.835 -0.279 -7.943 1.00 37.25 108 GLY A C 1
ATOM 750 O O . GLY A 1 108 ? -29.019 -0.454 -7.670 1.00 37.25 108 GLY A O 1
ATOM 751 N N . ALA A 1 109 ? -27.094 0.632 -7.302 1.00 39.59 109 ALA A N 1
ATOM 752 C CA . ALA A 1 109 ? -27.580 1.439 -6.182 1.00 39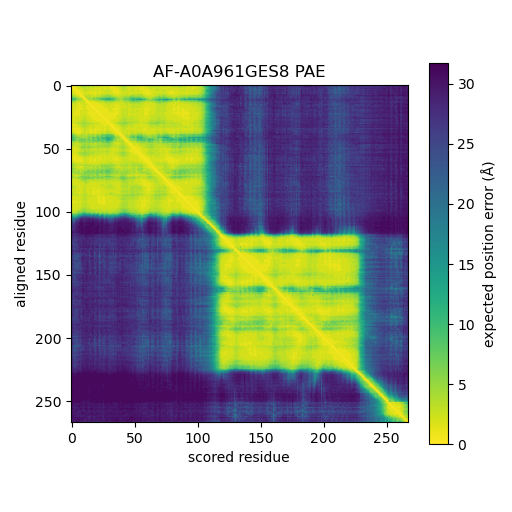.59 109 ALA A CA 1
ATOM 753 C C . ALA A 1 109 ? -27.395 2.947 -6.425 1.00 39.59 109 ALA A C 1
ATOM 755 O O . ALA A 1 109 ? -26.794 3.667 -5.631 1.00 39.59 109 ALA A O 1
ATOM 756 N N . GLY A 1 110 ? -27.966 3.446 -7.522 1.00 38.00 110 GLY A N 1
ATOM 757 C CA . GLY A 1 110 ? -28.364 4.848 -7.625 1.00 38.00 110 GLY A CA 1
ATOM 758 C C . GLY A 1 110 ? -29.781 5.023 -7.074 1.00 38.00 110 GLY A C 1
ATOM 759 O O . GLY A 1 110 ? -30.739 4.633 -7.729 1.00 38.00 110 GLY A O 1
ATOM 760 N N . ALA A 1 111 ? -29.897 5.621 -5.885 1.00 39.91 111 ALA A N 1
ATOM 761 C CA . ALA A 1 111 ? -31.138 6.067 -5.234 1.00 39.91 111 ALA A CA 1
ATOM 762 C C . ALA A 1 111 ? -32.155 4.986 -4.793 1.00 39.91 111 ALA A C 1
ATOM 764 O O . ALA A 1 111 ? -33.301 4.957 -5.232 1.00 39.91 111 ALA A O 1
ATOM 765 N N . ALA A 1 112 ? -31.774 4.205 -3.781 1.00 32.66 112 ALA A N 1
ATOM 766 C CA . ALA A 1 112 ? -32.663 3.845 -2.674 1.00 32.66 112 ALA A CA 1
ATOM 767 C C . ALA A 1 112 ? -31.802 3.650 -1.419 1.00 32.66 112 ALA A C 1
ATOM 769 O O . ALA A 1 112 ? -30.868 2.852 -1.408 1.00 32.66 112 ALA A O 1
ATOM 770 N N . GLY A 1 113 ? -32.067 4.437 -0.380 1.00 36.41 113 GLY A N 1
ATOM 771 C CA . GLY A 1 113 ? -31.374 4.309 0.891 1.00 36.41 113 GLY A CA 1
ATOM 772 C C . GLY A 1 113 ? -31.764 3.046 1.662 1.00 36.41 113 GLY A C 1
ATOM 773 O O . GLY A 1 113 ? -32.919 2.626 1.642 1.00 36.41 113 GLY A O 1
ATOM 774 N N . THR A 1 114 ? -30.791 2.599 2.469 1.00 42.50 114 THR A N 1
ATOM 775 C CA . THR A 1 114 ? -30.886 1.788 3.706 1.00 42.50 114 THR A CA 1
ATOM 776 C C . THR A 1 114 ? -31.123 0.278 3.530 1.00 42.50 114 THR A C 1
ATOM 778 O O . THR A 1 114 ? -31.922 -0.134 2.707 1.00 42.50 114 THR A O 1
ATOM 781 N N . SER A 1 115 ? -30.507 -0.634 4.294 1.00 49.75 115 SER A N 1
ATOM 782 C CA . SER A 1 115 ? -29.564 -0.568 5.428 1.00 49.75 115 SER A CA 1
ATOM 783 C C . SER A 1 115 ? -28.959 -1.977 5.596 1.00 49.75 115 SER A C 1
ATOM 785 O O . SER A 1 115 ? -29.617 -2.959 5.270 1.00 49.75 115 SER A O 1
ATOM 787 N N . GLY A 1 116 ? -27.746 -2.145 6.117 1.00 36.03 116 GLY A N 1
ATOM 788 C CA . GLY A 1 116 ? -27.552 -2.051 7.563 1.00 36.03 116 GLY A CA 1
ATOM 789 C C . GLY A 1 116 ? -26.309 -1.277 7.995 1.00 36.03 116 GLY A C 1
ATOM 790 O O . GLY A 1 116 ? -25.242 -1.865 8.100 1.00 36.03 116 GLY A O 1
ATOM 791 N N . ALA A 1 117 ? -26.543 0.002 8.325 1.00 43.31 117 ALA A N 1
ATOM 792 C CA . ALA A 1 117 ? -25.803 0.886 9.242 1.00 43.31 117 ALA A CA 1
ATOM 793 C C . ALA A 1 117 ? -24.316 1.165 8.909 1.00 43.31 117 ALA A C 1
ATOM 795 O O . ALA A 1 117 ? -23.464 0.301 9.039 1.00 43.31 117 ALA A O 1
ATOM 796 N N . ALA A 1 118 ? -23.892 2.392 8.596 1.00 50.06 118 ALA A N 1
ATOM 797 C CA . ALA A 1 118 ? -24.337 3.681 9.123 1.00 50.06 118 ALA A CA 1
ATOM 798 C C . ALA A 1 118 ? -23.613 4.833 8.381 1.00 50.06 118 ALA A C 1
ATOM 800 O O . ALA A 1 118 ? -22.754 4.567 7.547 1.00 50.06 118 ALA A O 1
ATOM 801 N N . GLY A 1 119 ? -23.976 6.094 8.661 1.00 64.06 119 GLY A N 1
ATOM 802 C CA . GLY A 1 119 ? -23.352 7.296 8.077 1.00 64.06 119 GLY A CA 1
ATOM 803 C C . GLY A 1 119 ? -21.824 7.378 8.259 1.00 64.06 119 GLY A C 1
ATOM 804 O O . GLY A 1 119 ? -21.244 6.465 8.849 1.00 64.06 119 GLY A O 1
ATOM 805 N N . PRO A 1 120 ? -21.170 8.454 7.772 1.00 82.12 120 PRO A N 1
ATOM 806 C CA . PRO A 1 120 ? -19.709 8.566 7.759 1.00 82.12 120 PRO A CA 1
ATOM 807 C C . PRO A 1 120 ? -19.116 8.167 9.115 1.00 82.12 120 PRO A C 1
ATOM 809 O O . PRO A 1 120 ? -19.425 8.775 10.140 1.00 82.12 120 PRO A O 1
ATOM 812 N N . LEU A 1 121 ? -18.325 7.092 9.112 1.00 90.25 121 LEU A N 1
ATOM 813 C CA . LEU A 1 121 ? -17.670 6.561 10.302 1.00 90.25 121 LEU A CA 1
ATOM 814 C C . LEU A 1 121 ? -16.502 7.458 10.695 1.00 90.25 121 LEU A C 1
ATOM 816 O O . LEU A 1 121 ? -15.909 8.127 9.844 1.00 90.25 121 LEU A O 1
ATOM 820 N N . HIS A 1 122 ? -16.198 7.491 11.988 1.00 93.12 122 HIS A N 1
ATOM 821 C CA . HIS A 1 122 ? -15.041 8.207 12.517 1.00 93.12 122 HIS A CA 1
ATOM 822 C C . HIS A 1 122 ? -14.045 7.194 13.066 1.00 93.12 122 HIS A C 1
ATOM 824 O O . HIS A 1 122 ? -14.359 6.449 13.991 1.00 93.12 122 HIS A O 1
ATOM 830 N N . PHE A 1 123 ? -12.839 7.160 12.516 1.00 94.75 123 PHE A N 1
ATOM 831 C CA . PHE A 1 123 ? -11.766 6.289 12.976 1.00 94.75 123 PHE A CA 1
ATOM 832 C C . PHE A 1 123 ? -10.688 7.092 13.689 1.00 94.75 123 PHE A C 1
ATOM 834 O O . PHE A 1 123 ? -10.456 8.263 13.394 1.00 94.75 123 PHE A O 1
ATOM 841 N N . VAL A 1 124 ? -10.001 6.447 14.621 1.00 96.06 124 VAL A N 1
ATOM 842 C CA . VAL A 1 124 ? -8.768 6.987 15.197 1.00 96.06 124 VAL A CA 1
ATOM 843 C C . VAL A 1 124 ? -7.653 5.973 15.017 1.00 96.06 124 VAL A C 1
ATOM 845 O O . VAL A 1 124 ? -7.890 4.766 15.060 1.00 96.06 124 VAL A O 1
ATOM 848 N N . GLY A 1 125 ? -6.442 6.445 14.770 1.00 94.81 125 GLY A N 1
ATOM 849 C CA . GLY A 1 125 ? -5.277 5.593 14.595 1.00 94.81 125 GLY A CA 1
ATOM 850 C C . GLY A 1 125 ? -4.146 5.991 15.522 1.00 94.81 125 GLY A C 1
ATOM 851 O O . GLY A 1 125 ? -4.046 7.151 15.908 1.00 94.81 125 GLY A O 1
ATOM 852 N N . VAL A 1 126 ? -3.270 5.044 15.841 1.00 95.44 126 VAL A N 1
ATOM 853 C CA . VAL A 1 126 ? -1.957 5.353 16.410 1.00 95.44 126 VAL A CA 1
ATOM 854 C C . VAL A 1 126 ? -0.896 4.650 15.588 1.00 95.44 126 VAL A C 1
ATOM 856 O O . VAL A 1 126 ? -0.993 3.445 15.354 1.00 95.44 126 VAL A O 1
ATOM 859 N N . THR A 1 127 ? 0.112 5.396 15.152 1.00 94.62 127 THR A N 1
ATOM 860 C CA . THR A 1 127 ? 1.253 4.857 14.412 1.00 94.62 127 THR A CA 1
ATOM 861 C C . THR A 1 127 ? 2.515 4.938 15.255 1.00 94.62 127 THR A C 1
ATOM 863 O O . THR A 1 127 ? 2.781 5.974 15.858 1.00 94.62 127 THR A O 1
ATOM 866 N N . SER A 1 128 ? 3.318 3.874 15.309 1.00 92.25 128 SER A N 1
ATOM 867 C CA . SER A 1 128 ? 4.614 3.928 15.999 1.00 92.25 128 SER A CA 1
ATOM 868 C C . SER A 1 128 ? 5.655 3.040 15.340 1.00 92.25 128 SER A C 1
ATOM 870 O O . SER A 1 128 ? 5.497 1.826 15.272 1.00 92.25 128 SER A O 1
ATOM 872 N N . CYS A 1 129 ? 6.747 3.633 14.868 1.00 91.31 129 CYS A N 1
ATOM 873 C CA . CYS A 1 129 ? 7.887 2.897 14.337 1.00 91.31 129 CYS A CA 1
ATOM 874 C C . CYS A 1 129 ? 9.155 3.284 15.117 1.00 91.31 129 CYS A C 1
ATOM 876 O O . CYS A 1 129 ? 9.429 4.477 15.272 1.00 91.31 129 CYS A O 1
ATOM 878 N N . PRO A 1 130 ? 9.969 2.317 15.587 1.00 85.81 130 PRO A N 1
ATOM 879 C CA . PRO A 1 130 ? 11.213 2.622 16.293 1.00 85.81 130 PRO A CA 1
ATOM 880 C C . PRO A 1 130 ? 12.300 3.157 15.346 1.00 85.81 130 PRO A C 1
ATOM 882 O O . PRO A 1 130 ? 13.251 3.800 15.788 1.00 85.81 130 PRO A O 1
ATOM 885 N N . THR A 1 131 ? 12.180 2.900 14.038 1.00 81.12 131 THR A N 1
ATOM 886 C CA . THR A 1 131 ? 13.167 3.284 13.022 1.00 81.12 131 THR A CA 1
ATOM 887 C C . THR A 1 131 ? 12.827 4.640 12.397 1.00 81.12 131 THR A C 1
ATOM 889 O O . THR A 1 131 ? 12.473 4.730 11.222 1.00 81.12 131 THR A O 1
ATOM 892 N N . GLY A 1 132 ? 12.941 5.708 13.189 1.00 69.62 132 GLY A N 1
ATOM 893 C CA . GLY A 1 132 ? 12.805 7.093 12.720 1.00 69.62 132 GLY A CA 1
ATOM 894 C C . GLY A 1 132 ? 11.369 7.543 12.408 1.00 69.62 132 GLY A C 1
ATOM 895 O O . GLY A 1 132 ? 10.393 6.897 12.772 1.00 69.62 132 GLY A O 1
ATOM 896 N N . ILE A 1 133 ? 11.244 8.706 11.758 1.00 85.19 133 ILE A N 1
ATOM 897 C CA . ILE A 1 133 ? 9.953 9.388 11.538 1.00 85.19 133 ILE A CA 1
ATOM 898 C C . ILE A 1 133 ? 9.199 8.909 10.290 1.00 85.19 133 ILE A C 1
ATOM 900 O O . ILE A 1 133 ? 7.979 9.009 10.246 1.00 85.19 133 ILE A O 1
ATOM 904 N N . ALA A 1 134 ? 9.903 8.380 9.285 1.00 89.19 134 ALA A N 1
ATOM 905 C CA . ALA A 1 134 ? 9.344 8.183 7.947 1.00 89.19 134 ALA A CA 1
ATOM 906 C C . ALA A 1 134 ? 8.169 7.199 7.932 1.00 89.19 134 ALA A C 1
ATOM 908 O O . ALA A 1 134 ? 7.068 7.574 7.550 1.00 89.19 134 ALA A O 1
ATOM 909 N N . HIS A 1 135 ? 8.368 5.964 8.399 1.00 90.69 135 HIS A N 1
ATOM 910 C CA . HIS A 1 135 ? 7.302 4.960 8.357 1.00 90.69 135 HIS A CA 1
ATOM 911 C C . HIS A 1 135 ? 6.111 5.321 9.253 1.00 90.69 135 HIS A C 1
ATOM 913 O O . HIS A 1 135 ? 4.981 5.002 8.903 1.00 90.69 135 HIS A O 1
ATOM 919 N N . THR A 1 136 ? 6.348 6.023 10.363 1.00 91.31 136 THR A N 1
ATOM 920 C CA . THR A 1 136 ? 5.287 6.521 11.247 1.00 91.31 136 THR A CA 1
ATOM 921 C C . THR A 1 136 ? 4.362 7.486 10.498 1.00 91.31 136 THR A C 1
ATOM 923 O O . THR A 1 136 ? 3.156 7.264 10.459 1.00 91.31 136 THR A O 1
ATOM 926 N N . TYR A 1 137 ? 4.917 8.502 9.826 1.00 93.00 137 TYR A N 1
ATOM 927 C CA . TYR A 1 137 ? 4.116 9.449 9.041 1.00 93.00 137 TYR A CA 1
ATOM 928 C C . TYR A 1 137 ? 3.527 8.822 7.774 1.00 93.00 137 TYR A C 1
ATOM 930 O O . TYR A 1 137 ? 2.359 9.046 7.481 1.00 93.00 137 TYR A O 1
ATOM 938 N N . MET A 1 138 ? 4.279 7.976 7.065 1.00 92.38 138 MET A N 1
ATOM 939 C CA . MET A 1 138 ? 3.772 7.284 5.873 1.00 92.38 138 MET A CA 1
ATOM 940 C C . MET A 1 138 ? 2.571 6.391 6.193 1.00 92.38 138 MET A C 1
ATOM 942 O O . MET A 1 138 ? 1.623 6.336 5.418 1.00 92.38 138 MET A O 1
ATOM 946 N N . ALA A 1 139 ? 2.595 5.684 7.326 1.00 93.12 139 ALA A N 1
ATOM 947 C CA . ALA A 1 139 ? 1.457 4.880 7.756 1.00 93.12 139 ALA A CA 1
ATOM 948 C C . ALA A 1 139 ? 0.257 5.752 8.138 1.00 93.12 139 ALA A C 1
ATOM 950 O O . ALA A 1 139 ? -0.873 5.389 7.820 1.00 93.12 139 ALA A O 1
ATOM 951 N N . ALA A 1 140 ? 0.494 6.894 8.790 1.00 93.81 140 ALA A N 1
ATOM 952 C CA . ALA A 1 140 ? -0.566 7.833 9.138 1.00 93.81 140 ALA A CA 1
ATOM 953 C C . ALA A 1 140 ? -1.253 8.386 7.883 1.00 93.81 140 ALA A C 1
ATOM 955 O O . ALA A 1 140 ? -2.464 8.235 7.737 1.00 93.81 140 ALA A O 1
ATOM 956 N N . GLU A 1 141 ? -0.475 8.908 6.931 1.00 93.44 141 GLU A N 1
ATOM 957 C CA . GLU A 1 141 ? -0.994 9.431 5.664 1.00 93.44 141 GLU A CA 1
ATOM 958 C C . GLU A 1 141 ? -1.725 8.353 4.854 1.00 93.44 141 GLU A C 1
ATOM 960 O O . GLU A 1 141 ? -2.816 8.605 4.344 1.00 93.44 141 GLU A O 1
ATOM 965 N N . ALA A 1 142 ? -1.173 7.136 4.767 1.00 93.12 142 ALA A N 1
ATOM 966 C CA . ALA A 1 142 ? -1.808 6.035 4.042 1.00 93.12 142 ALA A CA 1
ATOM 967 C C . ALA A 1 142 ? -3.187 5.678 4.623 1.00 93.12 142 ALA A C 1
ATOM 969 O O . ALA A 1 142 ? -4.138 5.435 3.876 1.00 93.12 142 ALA A O 1
ATOM 970 N N . LEU A 1 143 ? -3.318 5.673 5.952 1.00 94.62 143 LEU A N 1
ATOM 971 C CA . LEU A 1 143 ? -4.580 5.392 6.631 1.00 94.62 143 LEU A CA 1
ATOM 972 C C . LEU A 1 143 ? -5.594 6.537 6.472 1.00 94.62 143 LEU A C 1
ATOM 974 O O . LEU A 1 143 ? -6.761 6.277 6.178 1.00 94.62 143 LEU A O 1
ATOM 978 N N . GLU A 1 144 ? -5.164 7.794 6.601 1.00 94.88 144 GLU A N 1
ATOM 979 C CA . GLU A 1 144 ? -6.029 8.970 6.424 1.00 94.88 144 GLU A CA 1
ATOM 980 C C . GLU A 1 144 ? -6.547 9.098 4.986 1.00 94.88 144 GLU A C 1
ATOM 982 O O . GLU A 1 144 ? -7.739 9.345 4.761 1.00 94.88 144 GLU A O 1
ATOM 987 N N . GLN A 1 145 ? -5.678 8.862 4.000 1.00 91.44 145 GLN A N 1
ATOM 988 C CA . GLN A 1 145 ? -6.051 8.847 2.587 1.00 91.44 145 GLN A CA 1
ATOM 989 C C . GLN A 1 145 ? -7.021 7.705 2.279 1.00 91.44 145 GLN A C 1
ATOM 991 O O . GLN A 1 145 ? -8.015 7.918 1.578 1.00 91.44 145 GLN A O 1
ATOM 996 N N . ALA A 1 146 ? -6.784 6.510 2.827 1.00 90.38 146 ALA A N 1
ATOM 997 C CA . ALA A 1 146 ? -7.683 5.372 2.662 1.00 90.38 146 ALA A CA 1
ATOM 998 C C . ALA A 1 146 ? -9.064 5.632 3.290 1.00 90.38 146 ALA A C 1
ATOM 1000 O O . ALA A 1 146 ? -10.085 5.335 2.668 1.00 90.38 146 ALA A O 1
ATOM 1001 N N . ALA A 1 147 ? -9.113 6.232 4.484 1.00 91.62 147 ALA A N 1
ATOM 1002 C CA . ALA A 1 147 ? -10.363 6.594 5.149 1.00 91.62 147 ALA A CA 1
ATOM 1003 C C . ALA A 1 147 ? -11.149 7.633 4.342 1.00 91.62 147 ALA A C 1
ATOM 1005 O O . ALA A 1 147 ? -12.334 7.435 4.067 1.00 91.62 147 ALA A O 1
ATOM 1006 N N . THR A 1 148 ? -10.468 8.690 3.893 1.00 91.12 148 THR A N 1
ATOM 1007 C CA . THR A 1 148 ? -11.063 9.754 3.073 1.00 91.12 148 THR A CA 1
ATOM 1008 C C . THR A 1 148 ? -11.608 9.197 1.759 1.00 91.12 148 THR A C 1
ATOM 1010 O O . THR A 1 148 ? -12.735 9.505 1.374 1.00 91.12 148 THR A O 1
ATOM 1013 N N . SER A 1 149 ? -10.851 8.310 1.105 1.00 87.88 149 SER A N 1
ATOM 1014 C CA . SER A 1 149 ? -11.264 7.649 -0.141 1.00 87.88 149 SER A CA 1
ATOM 1015 C C . SER A 1 149 ? -12.499 6.758 0.041 1.00 87.88 149 SER A C 1
ATOM 1017 O O . SER A 1 149 ? -13.295 6.616 -0.882 1.00 87.88 149 SER A O 1
ATOM 1019 N N . ALA A 1 150 ? -12.691 6.193 1.237 1.00 86.06 150 ALA A N 1
ATOM 1020 C CA . ALA A 1 150 ? -13.867 5.402 1.599 1.00 86.06 150 ALA A CA 1
ATOM 1021 C C . ALA A 1 150 ? -15.063 6.249 2.092 1.00 86.06 150 ALA A C 1
ATOM 1023 O O . ALA A 1 150 ? -16.102 5.693 2.446 1.00 86.06 150 ALA A O 1
ATOM 1024 N N . GLY A 1 151 ? -14.948 7.584 2.134 1.00 88.00 151 GLY A N 1
ATOM 1025 C CA . GLY A 1 151 ? -16.002 8.469 2.646 1.00 88.00 151 GLY A CA 1
ATOM 1026 C C . GLY A 1 151 ? -16.124 8.465 4.176 1.00 88.00 151 GLY A C 1
ATOM 1027 O O . GLY A 1 151 ? -17.206 8.684 4.728 1.00 88.00 151 GLY A O 1
ATOM 1028 N N . HIS A 1 152 ? -15.027 8.179 4.873 1.00 92.00 152 HIS A N 1
ATOM 1029 C CA . HIS A 1 152 ? -14.922 8.181 6.330 1.00 92.00 152 HIS A CA 1
ATOM 1030 C C . HIS A 1 152 ? -13.898 9.222 6.789 1.00 92.00 152 HIS A C 1
ATOM 1032 O O . HIS A 1 152 ? -13.090 9.705 5.999 1.00 92.00 152 HIS A O 1
ATOM 1038 N N . THR A 1 153 ? -13.926 9.582 8.069 1.00 92.06 153 THR A N 1
ATOM 1039 C CA . THR A 1 153 ? -12.905 10.455 8.661 1.00 92.06 153 THR A CA 1
ATOM 1040 C C . THR A 1 153 ? -11.967 9.638 9.531 1.00 92.06 153 THR A C 1
ATOM 1042 O O . THR A 1 153 ? -12.383 8.673 10.176 1.00 92.06 153 THR A O 1
ATOM 1045 N N . MET A 1 154 ? -10.694 10.019 9.552 1.00 94.06 154 MET A N 1
ATOM 1046 C CA . MET A 1 154 ? -9.694 9.393 10.402 1.00 94.06 154 MET A CA 1
ATOM 1047 C C . MET A 1 154 ? -8.731 10.437 10.951 1.00 94.06 154 MET A C 1
ATOM 1049 O O . MET A 1 154 ? -8.298 11.311 10.209 1.00 94.06 154 MET A O 1
ATOM 1053 N N . THR A 1 155 ? -8.407 10.318 12.236 1.00 93.88 155 THR A N 1
ATOM 1054 C CA . THR A 1 155 ? -7.361 11.108 12.898 1.00 93.88 155 THR A CA 1
ATOM 1055 C C . THR A 1 155 ? -6.278 10.157 13.386 1.00 93.88 155 THR A C 1
ATOM 1057 O O . THR A 1 155 ? -6.599 9.197 14.092 1.00 93.88 155 THR A O 1
ATOM 1060 N N . VAL A 1 156 ? -5.012 10.397 13.040 1.00 94.38 156 VAL A N 1
ATOM 1061 C CA . VAL A 1 156 ? -3.906 9.515 13.440 1.00 94.38 156 VAL A CA 1
ATOM 1062 C C . VAL A 1 156 ? -2.933 10.207 14.391 1.00 94.38 156 VAL A C 1
ATOM 1064 O O . VAL A 1 156 ? -2.347 11.236 14.078 1.00 94.38 156 VAL A O 1
ATOM 1067 N N . GLU A 1 157 ? -2.712 9.595 15.554 1.00 93.62 157 GLU A N 1
ATOM 1068 C CA . GLU A 1 157 ? -1.658 9.960 16.497 1.00 93.62 157 GLU A CA 1
ATOM 1069 C C . GLU A 1 157 ? -0.337 9.338 16.028 1.00 93.62 157 GLU A C 1
ATOM 1071 O O . GLU A 1 157 ? -0.207 8.115 15.940 1.00 93.62 157 GLU A O 1
ATOM 1076 N N . THR A 1 158 ? 0.666 10.156 15.727 1.00 93.06 158 THR A N 1
ATOM 1077 C CA . THR A 1 158 ? 2.017 9.666 15.434 1.00 93.06 158 THR A CA 1
ATOM 1078 C C . THR A 1 158 ? 2.819 9.582 16.730 1.00 93.06 158 THR A C 1
ATOM 1080 O O . THR A 1 158 ? 2.961 10.556 17.459 1.00 93.06 158 THR A O 1
ATOM 1083 N N . GLN A 1 159 ? 3.351 8.405 17.049 1.00 89.31 159 GLN A N 1
ATOM 1084 C CA . GLN A 1 159 ? 4.202 8.164 18.214 1.00 89.31 159 GLN A CA 1
ATOM 1085 C C . GLN A 1 159 ? 5.598 7.767 17.739 1.00 89.31 159 GLN A C 1
ATOM 1087 O O . GLN A 1 159 ? 5.927 6.587 17.602 1.00 89.31 159 GLN A O 1
ATOM 1092 N N . GLY A 1 160 ? 6.427 8.770 17.455 1.00 83.06 160 GLY A N 1
ATOM 1093 C CA . GLY A 1 160 ? 7.795 8.575 16.980 1.00 83.06 160 GLY A CA 1
ATOM 1094 C C . GLY A 1 160 ? 8.831 9.323 17.811 1.00 83.06 160 GLY A C 1
ATOM 1095 O O . GLY A 1 160 ? 8.530 9.988 18.801 1.00 83.06 160 GLY A O 1
ATOM 1096 N N . SER A 1 161 ? 10.085 9.269 17.362 1.00 75.69 161 SER A N 1
ATOM 1097 C CA . SER A 1 161 ? 11.195 10.004 17.986 1.00 75.69 161 SER A CA 1
ATOM 1098 C C . SER A 1 161 ? 11.050 11.530 17.903 1.00 75.69 161 SER A C 1
ATOM 1100 O O . SER A 1 161 ? 11.714 12.241 18.650 1.00 75.69 161 SER A O 1
ATOM 1102 N N . ALA A 1 162 ? 10.202 12.036 17.002 1.00 74.88 162 ALA A N 1
ATOM 1103 C CA . ALA A 1 162 ? 9.904 13.461 16.859 1.00 74.88 162 ALA A CA 1
ATOM 1104 C C . ALA A 1 162 ? 8.852 13.981 17.858 1.00 74.88 162 ALA A C 1
ATOM 1106 O O . ALA A 1 162 ? 8.559 15.173 17.852 1.00 74.88 162 ALA A O 1
ATOM 1107 N N . GLY A 1 163 ? 8.309 13.112 18.715 1.00 73.62 163 GLY A N 1
ATOM 1108 C CA . GLY A 1 163 ? 7.208 13.433 19.620 1.00 73.62 163 GLY A CA 1
ATOM 1109 C C . GLY A 1 163 ? 5.879 12.846 19.149 1.00 73.62 163 GLY A C 1
ATOM 1110 O O . GLY A 1 163 ? 5.835 12.069 18.193 1.00 73.62 163 GLY A O 1
ATOM 1111 N N . SER A 1 164 ? 4.816 13.201 19.868 1.00 81.88 164 SER A N 1
ATOM 1112 C CA . SER A 1 164 ? 3.440 12.782 19.602 1.00 81.88 164 SER A CA 1
ATOM 1113 C C . SER A 1 164 ? 2.474 13.894 19.986 1.00 81.88 164 SER A C 1
ATOM 1115 O O . SER A 1 164 ? 2.615 14.441 21.080 1.00 81.88 164 SER A O 1
ATOM 1117 N N . GLU A 1 165 ? 1.491 14.177 19.134 1.00 80.44 165 GLU A N 1
ATOM 1118 C CA . GLU A 1 165 ? 0.345 15.030 19.470 1.00 80.44 165 GLU A CA 1
ATOM 1119 C C . GLU A 1 165 ? -0.840 14.124 19.835 1.00 80.44 165 GLU A C 1
ATOM 1121 O O . GLU A 1 165 ? -1.406 13.490 18.942 1.00 80.44 165 GLU A O 1
ATOM 1126 N N . PRO A 1 166 ? -1.185 13.980 21.127 1.00 87.44 166 PRO A N 1
ATOM 1127 C CA . PRO A 1 166 ? -2.155 12.981 21.542 1.00 87.44 166 PRO A CA 1
ATOM 1128 C C . PRO A 1 166 ? -3.572 13.312 21.075 1.00 87.44 166 PRO A C 1
ATOM 1130 O O . PRO A 1 166 ? -4.045 14.433 21.261 1.00 87.44 166 PRO A O 1
ATOM 1133 N N . ILE A 1 167 ? -4.299 12.313 20.571 1.00 89.88 167 ILE A N 1
ATOM 1134 C CA . ILE A 1 167 ? -5.718 12.485 20.230 1.00 89.88 167 ILE A CA 1
ATOM 1135 C C . ILE A 1 167 ? -6.511 12.769 21.510 1.00 89.88 167 ILE A C 1
ATOM 1137 O O . ILE A 1 167 ? -6.299 12.144 22.558 1.00 89.88 167 ILE A O 1
ATOM 1141 N N . SER A 1 168 ? -7.444 13.720 21.426 1.00 89.19 168 SER A N 1
ATOM 1142 C CA . SER A 1 168 ? -8.264 14.112 22.569 1.00 89.19 168 SER A CA 1
ATOM 1143 C C . SER A 1 168 ? -9.223 12.990 22.984 1.00 89.19 168 SER A C 1
ATOM 1145 O O . SER A 1 168 ? -9.753 12.258 22.148 1.00 89.19 168 SER A O 1
ATOM 1147 N N . GLN A 1 169 ? -9.531 12.873 24.280 1.00 86.38 169 GLN A N 1
ATOM 1148 C CA . GLN A 1 169 ? -10.449 11.825 24.749 1.00 86.38 169 GLN A CA 1
ATOM 1149 C C . GLN A 1 169 ? -11.839 11.935 24.097 1.00 86.38 169 GLN A C 1
ATOM 1151 O O . GLN A 1 169 ? -12.443 10.924 23.765 1.00 86.38 169 GLN A O 1
ATOM 1156 N N . ALA A 1 170 ? -12.314 13.154 23.821 1.00 82.38 170 ALA A N 1
ATOM 1157 C CA . ALA A 1 170 ? -13.586 13.381 23.137 1.00 82.38 170 ALA A CA 1
ATOM 1158 C C . ALA A 1 170 ? -13.592 12.884 21.677 1.00 82.38 170 ALA A C 1
ATOM 1160 O O . ALA A 1 170 ? -14.642 12.518 21.146 1.00 82.38 170 ALA A O 1
ATOM 1161 N N . GLU A 1 171 ? -12.445 12.890 20.995 1.00 85.56 171 GLU A N 1
ATOM 1162 C CA . GLU A 1 17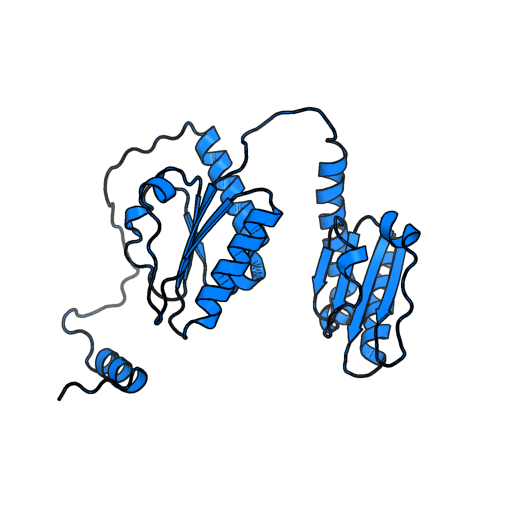1 ? -12.299 12.276 19.671 1.00 85.56 171 GLU A CA 1
ATOM 1163 C C . GLU A 1 171 ? -12.223 10.764 19.766 1.00 85.56 171 GLU A C 1
ATOM 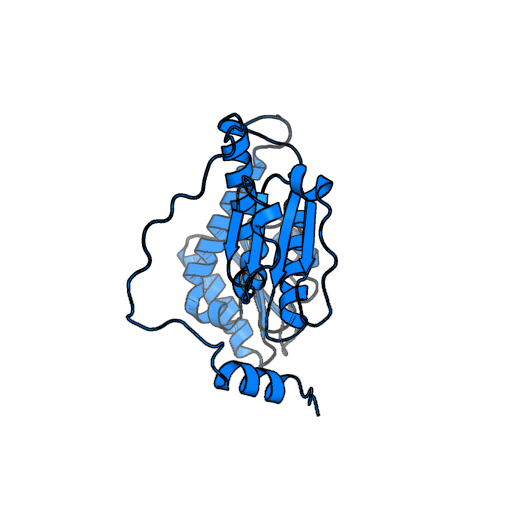1165 O O . GLU A 1 171 ? -12.924 10.084 19.016 1.00 85.56 171 GLU A O 1
ATOM 1170 N N . ILE A 1 172 ? -11.452 10.252 20.733 1.00 90.12 172 ILE A N 1
ATOM 1171 C CA . ILE A 1 172 ? -11.396 8.821 21.013 1.00 90.12 172 ILE A CA 1
ATOM 1172 C C . ILE A 1 172 ? -12.812 8.327 21.246 1.00 90.12 172 ILE A C 1
ATOM 1174 O O . ILE A 1 172 ? -13.232 7.461 20.500 1.00 90.12 172 ILE A O 1
ATOM 1178 N N . ASP A 1 173 ? -13.585 8.912 22.162 1.00 85.56 173 ASP A N 1
ATOM 1179 C CA . ASP A 1 173 ? -14.940 8.491 22.535 1.00 85.56 173 ASP A CA 1
ATOM 1180 C C . ASP A 1 173 ? -15.930 8.488 21.361 1.00 85.56 173 ASP A C 1
ATOM 1182 O O . ASP A 1 173 ? -16.736 7.558 21.260 1.00 85.56 173 ASP A O 1
ATOM 1186 N N . ARG A 1 174 ? -15.820 9.443 20.428 1.00 85.25 174 ARG A N 1
ATOM 1187 C CA . ARG A 1 174 ? -16.638 9.490 19.200 1.00 85.25 174 ARG A CA 1
ATOM 1188 C C . ARG A 1 174 ? -16.226 8.470 18.141 1.00 85.25 174 ARG A C 1
ATOM 1190 O O . ARG A 1 174 ? -17.012 8.212 17.236 1.00 85.25 174 ARG A O 1
ATOM 1197 N N . ALA A 1 175 ? -15.027 7.900 18.241 1.00 90.25 175 ALA A N 1
ATOM 1198 C CA . ALA A 1 175 ? -14.533 6.955 17.252 1.00 90.25 175 ALA A CA 1
ATOM 1199 C C . ALA A 1 175 ? -15.301 5.625 17.259 1.00 90.25 175 ALA A C 1
ATOM 1201 O O . ALA A 1 175 ? -15.620 5.050 18.304 1.00 90.25 175 ALA A O 1
ATOM 1202 N N . ASP A 1 176 ? -15.525 5.093 16.072 1.00 91.44 176 ASP A N 1
ATOM 1203 C CA . ASP A 1 176 ? -16.231 3.845 15.835 1.00 91.44 176 ASP A CA 1
ATOM 1204 C C . ASP A 1 176 ? -15.312 2.626 15.854 1.00 91.44 176 ASP A C 1
ATOM 1206 O O . ASP A 1 176 ? -15.731 1.543 16.265 1.00 91.44 176 ASP A O 1
ATOM 1210 N N . ALA A 1 177 ? -14.057 2.814 15.448 1.00 93.00 177 ALA A N 1
ATOM 1211 C CA . ALA A 1 177 ? -12.991 1.828 15.544 1.00 93.00 177 ALA A CA 1
ATOM 1212 C C . ALA A 1 177 ? -11.624 2.512 15.671 1.00 93.00 177 ALA A C 1
ATOM 1214 O O . ALA A 1 177 ? -11.469 3.696 15.357 1.00 93.00 177 ALA A O 1
ATOM 1215 N N . VAL A 1 178 ? -10.649 1.746 16.157 1.00 95.56 178 VAL A N 1
ATOM 1216 C CA . VAL A 1 178 ? -9.276 2.189 16.403 1.00 95.56 178 VAL A CA 1
ATOM 1217 C C . VAL A 1 178 ? -8.306 1.310 15.618 1.00 95.56 178 VAL A C 1
ATOM 1219 O O . VAL A 1 178 ? -8.433 0.087 15.646 1.00 95.56 178 VAL A O 1
ATOM 1222 N N . ILE A 1 179 ? -7.327 1.910 14.942 1.00 96.00 179 ILE A N 1
ATOM 1223 C CA . ILE A 1 179 ? -6.274 1.181 14.219 1.00 96.00 179 ILE A CA 1
ATOM 1224 C C . ILE A 1 179 ? -4.917 1.468 14.865 1.00 96.00 179 ILE A C 1
ATOM 1226 O O . ILE A 1 179 ? -4.413 2.586 14.811 1.00 96.00 179 ILE A O 1
ATOM 1230 N N . PHE A 1 180 ? -4.303 0.448 15.449 1.00 96.12 180 PHE A N 1
ATOM 1231 C CA . PHE A 1 180 ? -2.928 0.485 15.925 1.00 96.12 180 PHE A CA 1
ATOM 1232 C C . PHE A 1 180 ? -2.010 -0.051 14.831 1.00 96.12 180 PHE A C 1
ATOM 1234 O O . PHE A 1 180 ? -2.077 -1.223 14.471 1.00 96.12 180 PHE A O 1
ATOM 1241 N N . ALA A 1 181 ? -1.169 0.823 14.291 1.00 95.12 181 ALA A N 1
ATOM 1242 C CA . ALA A 1 181 ? -0.186 0.514 13.266 1.00 95.12 181 ALA A CA 1
ATOM 1243 C C . ALA A 1 181 ? 1.216 0.695 13.854 1.00 95.12 181 ALA A C 1
ATOM 1245 O O . ALA A 1 181 ? 1.795 1.778 13.766 1.00 95.12 181 ALA A O 1
ATOM 1246 N N . HIS A 1 182 ? 1.757 -0.331 14.509 1.00 94.12 182 HIS A N 1
ATOM 1247 C CA . HIS A 1 182 ? 2.965 -0.171 15.314 1.00 94.12 182 HIS A CA 1
ATOM 1248 C C . HIS A 1 182 ? 3.958 -1.326 15.211 1.00 94.12 182 HIS A C 1
ATOM 1250 O O . HIS A 1 182 ? 3.594 -2.491 15.105 1.00 94.12 182 HIS A O 1
ATOM 1256 N N . ASP A 1 183 ? 5.237 -0.961 15.243 1.00 91.31 183 ASP A N 1
ATOM 1257 C CA . ASP A 1 183 ? 6.386 -1.859 15.376 1.00 91.31 183 ASP A CA 1
ATOM 1258 C C . ASP A 1 183 ? 7.106 -1.634 16.730 1.00 91.31 183 ASP A C 1
ATOM 1260 O O . ASP A 1 183 ? 8.107 -2.287 17.034 1.00 91.31 183 ASP A O 1
ATOM 1264 N N . LEU A 1 184 ? 6.617 -0.679 17.530 1.00 87.94 184 LEU A N 1
ATOM 1265 C CA . LEU A 1 184 ? 7.012 -0.375 18.904 1.00 87.94 184 LEU A CA 1
ATOM 1266 C C . LEU A 1 184 ? 5.738 -0.177 19.728 1.00 87.94 184 LEU A C 1
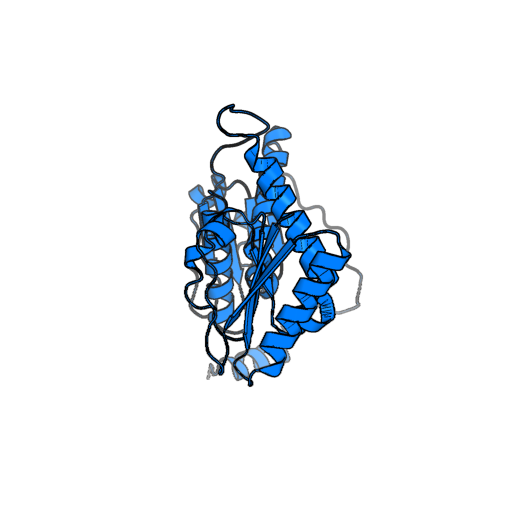ATOM 1268 O O . LEU A 1 184 ? 4.795 0.428 19.235 1.00 87.94 184 LEU A O 1
ATOM 1272 N N . GLU A 1 185 ? 5.727 -0.642 20.977 1.00 87.25 185 GLU A N 1
ATOM 1273 C CA . GLU A 1 185 ? 4.539 -0.570 21.833 1.00 87.25 185 GLU A CA 1
ATOM 1274 C C . GLU A 1 185 ? 3.914 0.833 21.875 1.00 87.25 185 GLU A C 1
ATOM 1276 O O . GLU A 1 185 ? 4.569 1.827 22.202 1.00 87.25 185 GLU A O 1
ATOM 1281 N N . VAL A 1 186 ? 2.611 0.882 21.585 1.00 89.12 186 VAL A N 1
ATOM 1282 C CA . VAL A 1 186 ? 1.810 2.104 21.651 1.00 89.12 186 VAL A CA 1
ATOM 1283 C C . VAL A 1 186 ? 1.675 2.566 23.098 1.00 89.12 186 VAL A C 1
ATOM 1285 O O . VAL A 1 186 ? 1.181 1.850 23.973 1.00 89.12 186 VAL A O 1
ATOM 1288 N N . ARG A 1 187 ? 2.068 3.813 23.345 1.00 86.12 187 ARG A N 1
ATOM 1289 C CA . ARG A 1 187 ? 1.939 4.465 24.648 1.00 86.12 187 ARG A CA 1
ATOM 1290 C C . ARG A 1 187 ? 0.480 4.814 24.915 1.00 86.12 187 ARG A C 1
ATOM 1292 O O . ARG A 1 187 ? -0.246 5.225 24.011 1.00 86.12 187 ARG A O 1
ATOM 1299 N N . ASP A 1 188 ? 0.062 4.655 26.169 1.00 84.56 188 ASP A N 1
ATOM 1300 C CA . ASP A 1 188 ? -1.283 5.000 26.646 1.00 84.56 188 ASP A CA 1
ATOM 1301 C C . ASP A 1 188 ? -2.425 4.336 25.853 1.00 84.56 188 ASP A C 1
ATOM 1303 O O . ASP A 1 188 ? -3.526 4.884 25.734 1.00 84.56 188 ASP A O 1
ATOM 1307 N N . ALA A 1 189 ? -2.188 3.116 25.351 1.00 85.50 189 ALA A N 1
ATOM 1308 C CA . ALA A 1 189 ? -3.178 2.320 24.620 1.00 85.50 189 ALA A CA 1
ATOM 1309 C C . ALA A 1 189 ? -4.472 2.074 25.427 1.00 85.50 189 ALA A C 1
ATOM 1311 O O . ALA A 1 189 ? -5.548 1.893 24.857 1.00 85.50 189 ALA A O 1
ATOM 1312 N N . GLY A 1 190 ? -4.397 2.142 26.764 1.00 85.12 190 GLY A N 1
ATOM 1313 C CA . GLY A 1 190 ? -5.549 2.010 27.659 1.00 85.12 190 GLY A CA 1
ATOM 1314 C C . GLY A 1 190 ? -6.663 3.042 27.428 1.00 85.12 190 GLY A C 1
ATOM 1315 O O . GLY A 1 190 ? -7.816 2.752 27.736 1.00 85.12 190 GLY A O 1
ATOM 1316 N N . ARG A 1 191 ? -6.365 4.207 26.831 1.00 88.12 191 ARG A N 1
ATOM 1317 C CA . ARG A 1 191 ? -7.366 5.249 26.507 1.00 88.12 191 ARG A CA 1
ATOM 1318 C C . ARG A 1 191 ? -8.382 4.807 25.450 1.00 88.12 191 ARG A C 1
ATOM 1320 O O . ARG A 1 191 ? -9.487 5.337 25.393 1.00 88.12 191 ARG A O 1
ATOM 1327 N N . PHE A 1 192 ? -8.015 3.822 24.635 1.00 87.94 192 PHE A N 1
ATOM 1328 C CA . PHE A 1 192 ? -8.827 3.283 23.543 1.00 87.94 192 PHE A CA 1
ATOM 1329 C C . PHE A 1 192 ? -9.614 2.026 23.953 1.00 87.94 192 PHE A C 1
ATOM 1331 O O . PHE A 1 192 ? -10.245 1.378 23.113 1.00 87.94 192 PHE A O 1
ATOM 1338 N N . ALA A 1 193 ? -9.565 1.655 25.237 1.00 83.44 193 ALA A N 1
ATOM 1339 C CA . ALA A 1 193 ? -10.198 0.450 25.747 1.00 83.44 193 ALA A CA 1
ATOM 1340 C C . ALA A 1 193 ? -11.707 0.427 25.466 1.00 83.44 193 ALA A C 1
ATOM 1342 O O . ALA A 1 193 ? -12.412 1.433 25.537 1.00 83.44 193 ALA A O 1
ATOM 1343 N N . GLY A 1 194 ? -12.208 -0.764 25.147 1.00 80.19 194 GLY A N 1
ATOM 1344 C CA . GLY A 1 194 ? -13.623 -0.983 24.890 1.00 80.19 194 GLY A CA 1
ATOM 1345 C C . GLY A 1 194 ? -14.080 -0.590 23.490 1.00 80.19 194 GLY A C 1
ATOM 1346 O O . GLY A 1 194 ? -15.245 -0.838 23.202 1.00 80.19 194 GLY A O 1
ATOM 1347 N N . LYS A 1 195 ? -13.233 -0.044 22.606 1.00 87.50 195 LYS A N 1
ATOM 1348 C CA . LYS A 1 195 ? -13.534 0.171 21.172 1.00 87.50 195 LYS A CA 1
ATOM 1349 C C . LYS A 1 195 ? -13.112 -1.038 20.328 1.00 87.50 195 LYS A C 1
ATOM 1351 O O . LYS A 1 195 ? -12.299 -1.826 20.796 1.00 87.50 195 LYS A O 1
ATOM 1356 N N . PRO A 1 196 ? -13.667 -1.247 19.120 1.00 91.44 196 PRO A N 1
ATOM 1357 C CA . PRO A 1 196 ? -13.144 -2.254 18.204 1.00 91.44 196 PRO A CA 1
ATOM 1358 C C . PRO A 1 196 ? -11.753 -1.817 17.754 1.00 91.44 196 PRO A C 1
ATOM 1360 O O . PRO A 1 196 ? -11.597 -0.696 17.267 1.00 91.44 196 PRO A O 1
ATOM 1363 N N . THR A 1 197 ? -10.759 -2.678 17.940 1.00 92.56 197 THR A N 1
ATOM 1364 C CA . THR A 1 197 ? -9.364 -2.368 17.630 1.00 92.56 197 THR A CA 1
ATOM 1365 C C . THR A 1 197 ? -8.831 -3.307 16.553 1.00 92.56 197 THR A C 1
ATOM 1367 O O . THR A 1 197 ? -9.153 -4.495 16.533 1.00 92.56 197 THR A O 1
ATOM 1370 N N . ILE A 1 198 ? -8.004 -2.770 15.661 1.00 94.19 198 ILE A N 1
ATOM 1371 C CA . ILE A 1 198 ? -7.192 -3.528 14.706 1.00 94.19 198 ILE A CA 1
ATOM 1372 C C . ILE A 1 198 ? -5.737 -3.254 15.055 1.00 94.19 198 ILE A C 1
ATOM 1374 O O . ILE A 1 198 ? -5.346 -2.095 15.123 1.00 94.19 198 ILE A O 1
ATOM 1378 N N . ASP A 1 199 ? -4.957 -4.305 15.287 1.00 94.06 199 ASP A N 1
ATOM 1379 C CA . ASP A 1 199 ? -3.536 -4.209 15.627 1.00 94.06 199 ASP A CA 1
ATOM 1380 C C . ASP A 1 199 ? -2.702 -4.843 14.509 1.00 94.06 199 ASP A C 1
ATOM 1382 O O . ASP A 1 199 ? -2.872 -6.022 14.178 1.00 94.06 199 ASP A O 1
ATOM 1386 N N . VAL A 1 200 ? -1.867 -4.029 13.865 1.00 95.31 200 VAL A N 1
ATOM 1387 C CA . VAL A 1 200 ? -1.024 -4.414 12.733 1.00 95.31 200 VAL A CA 1
ATOM 1388 C C . VAL A 1 200 ? 0.328 -3.705 12.787 1.00 95.31 200 VAL A C 1
ATOM 1390 O O . VAL A 1 200 ? 0.473 -2.645 13.385 1.00 95.31 200 VAL A O 1
ATOM 1393 N N . GLY A 1 201 ? 1.321 -4.257 12.088 1.00 94.56 201 GLY A N 1
ATOM 1394 C CA . GLY A 1 201 ? 2.609 -3.585 11.898 1.00 94.56 201 GLY A CA 1
ATOM 1395 C C . GLY A 1 201 ? 2.517 -2.381 10.955 1.00 94.56 201 GLY A C 1
ATOM 1396 O O . GLY A 1 201 ? 1.680 -2.348 10.044 1.00 94.56 201 GLY A O 1
ATOM 1397 N N . VAL A 1 202 ? 3.441 -1.430 11.105 1.00 92.56 202 VAL A N 1
ATOM 1398 C CA . VAL A 1 202 ? 3.472 -0.162 10.342 1.00 92.56 202 VAL A CA 1
ATOM 1399 C C . VAL A 1 202 ? 3.519 -0.424 8.834 1.00 92.56 202 VAL A C 1
ATOM 1401 O O . VAL A 1 202 ? 2.816 0.211 8.050 1.00 92.56 202 VAL A O 1
ATOM 1404 N N . LYS A 1 203 ? 4.284 -1.438 8.413 1.00 92.31 203 LYS A N 1
ATOM 1405 C CA . LYS A 1 203 ? 4.388 -1.839 7.002 1.00 92.31 203 LYS A CA 1
ATOM 1406 C C . LYS A 1 203 ? 3.038 -2.223 6.388 1.00 92.31 203 LYS A C 1
ATOM 1408 O O . LYS A 1 203 ? 2.785 -1.891 5.234 1.00 92.31 203 LYS A O 1
ATOM 1413 N N . LYS A 1 204 ? 2.187 -2.923 7.145 1.00 90.06 204 LYS A N 1
ATOM 1414 C CA . LYS A 1 204 ? 0.868 -3.354 6.667 1.00 90.06 204 LYS A CA 1
ATOM 1415 C C . LYS A 1 204 ? -0.078 -2.166 6.521 1.00 90.06 204 LYS A C 1
ATOM 1417 O O . LYS A 1 204 ? -0.864 -2.143 5.584 1.00 90.06 204 LYS A O 1
ATOM 1422 N N . ALA A 1 205 ? 0.028 -1.170 7.399 1.00 91.69 205 ALA A N 1
ATOM 1423 C CA . ALA A 1 205 ? -0.734 0.069 7.268 1.00 91.69 205 ALA A CA 1
ATOM 1424 C C . ALA A 1 205 ? -0.378 0.847 5.993 1.00 91.69 205 ALA A C 1
ATOM 1426 O O . ALA A 1 205 ? -1.272 1.351 5.322 1.00 91.69 205 ALA A O 1
ATOM 1427 N N . ILE A 1 206 ? 0.906 0.869 5.622 1.00 90.31 206 ILE A N 1
ATOM 1428 C CA . ILE A 1 206 ? 1.376 1.522 4.392 1.00 90.31 206 ILE A CA 1
ATOM 1429 C C . ILE A 1 206 ? 0.885 0.780 3.138 1.00 90.31 206 ILE A C 1
ATOM 1431 O O . ILE A 1 206 ? 0.447 1.422 2.190 1.00 90.31 206 ILE A O 1
ATOM 1435 N N . SER A 1 207 ? 0.965 -0.557 3.104 1.00 88.25 207 SER A N 1
ATOM 1436 C CA . SER A 1 207 ? 0.629 -1.325 1.892 1.00 88.25 207 SER A CA 1
ATOM 1437 C C . SER A 1 207 ? -0.860 -1.638 1.734 1.00 88.25 207 SER A C 1
ATOM 1439 O O . SER A 1 207 ? -1.344 -1.726 0.610 1.00 88.25 207 SER A O 1
ATOM 1441 N N . ASP A 1 208 ? -1.581 -1.815 2.844 1.00 92.12 208 ASP A N 1
ATOM 1442 C CA . ASP A 1 208 ? -2.934 -2.385 2.860 1.00 92.12 208 ASP A CA 1
ATOM 1443 C C . ASP A 1 208 ? -3.962 -1.436 3.510 1.00 92.12 208 ASP A C 1
ATOM 1445 O O . ASP A 1 208 ? -5.004 -1.890 3.991 1.00 92.12 208 ASP A O 1
ATOM 1449 N N . GLY A 1 209 ? -3.698 -0.123 3.534 1.00 91.31 209 GLY A N 1
ATOM 1450 C CA . GLY A 1 209 ? -4.573 0.895 4.136 1.00 91.31 209 GLY A CA 1
ATOM 1451 C C . GLY A 1 209 ? -6.067 0.719 3.809 1.00 91.31 209 GLY A C 1
ATOM 1452 O O . GLY A 1 209 ? -6.868 0.594 4.739 1.00 91.31 209 GLY A O 1
ATOM 1453 N N . PRO A 1 210 ? -6.471 0.592 2.527 1.00 90.00 210 PRO A N 1
ATOM 1454 C CA . PRO A 1 210 ? -7.875 0.391 2.155 1.00 90.00 210 PRO A CA 1
ATOM 1455 C C . PRO A 1 210 ? -8.520 -0.852 2.785 1.00 90.00 210 PRO A C 1
ATOM 1457 O O . PRO A 1 210 ? -9.672 -0.806 3.217 1.00 90.00 210 PRO A O 1
ATOM 1460 N N . ALA A 1 211 ? -7.777 -1.958 2.889 1.00 89.56 211 ALA A N 1
ATOM 1461 C CA . ALA A 1 211 ? -8.282 -3.189 3.491 1.00 89.56 211 ALA A CA 1
ATOM 1462 C C . ALA A 1 211 ? -8.474 -3.043 5.009 1.00 89.56 211 ALA A C 1
ATOM 1464 O O . ALA A 1 211 ? -9.447 -3.560 5.559 1.00 89.56 211 ALA A O 1
ATOM 1465 N N . LEU A 1 212 ? -7.582 -2.309 5.682 1.00 92.06 212 LEU A N 1
ATOM 1466 C CA . LEU A 1 212 ? -7.694 -2.027 7.115 1.00 92.06 212 LEU A CA 1
ATOM 1467 C C . LEU A 1 212 ? -8.892 -1.124 7.423 1.00 92.06 212 LEU A C 1
ATOM 1469 O O . LEU A 1 212 ? -9.616 -1.387 8.381 1.00 92.06 212 LEU A O 1
ATOM 1473 N N . ILE A 1 213 ? -9.155 -0.117 6.585 1.00 94.62 213 ILE A N 1
ATOM 1474 C CA . ILE A 1 213 ? -10.340 0.744 6.719 1.00 94.62 213 ILE A CA 1
ATOM 1475 C C . ILE A 1 213 ? -11.628 -0.051 6.496 1.00 94.62 213 ILE A C 1
ATOM 1477 O O . ILE A 1 213 ? -12.565 0.067 7.285 1.00 94.62 213 ILE A O 1
ATOM 1481 N N . ALA A 1 214 ? -11.677 -0.910 5.475 1.00 90.50 214 ALA A N 1
ATOM 1482 C CA . ALA A 1 214 ? -12.836 -1.768 5.236 1.00 90.50 214 ALA A CA 1
ATOM 1483 C C . ALA A 1 214 ? -13.093 -2.728 6.413 1.00 90.50 214 ALA A C 1
ATOM 1485 O O . ALA A 1 214 ? -14.236 -2.908 6.842 1.00 90.50 214 ALA A O 1
ATOM 1486 N N . GLN A 1 215 ? -12.029 -3.303 6.984 1.00 90.56 215 GLN A N 1
ATOM 1487 C CA . GLN A 1 215 ? -12.119 -4.137 8.181 1.00 90.56 215 GLN A CA 1
ATOM 1488 C C . GLN A 1 215 ? -12.627 -3.334 9.389 1.00 90.56 215 GLN A C 1
ATOM 1490 O O . GLN A 1 215 ? -13.536 -3.791 10.085 1.00 90.56 215 GLN A O 1
ATOM 1495 N N . ALA A 1 216 ? -12.099 -2.127 9.611 1.00 91.50 216 ALA A N 1
ATOM 1496 C CA . ALA A 1 216 ? -12.523 -1.241 10.694 1.00 91.50 216 ALA A CA 1
ATOM 1497 C C . ALA A 1 216 ? -14.006 -0.868 10.567 1.00 91.50 216 ALA A C 1
ATOM 1499 O O . ALA A 1 216 ? -14.750 -0.923 11.549 1.00 91.50 216 ALA A O 1
ATOM 1500 N N . ALA A 1 217 ? -14.457 -0.567 9.348 1.00 89.94 217 ALA A N 1
ATOM 1501 C CA . ALA A 1 217 ? -15.849 -0.259 9.053 1.00 89.94 217 ALA A CA 1
ATOM 1502 C C . ALA A 1 217 ? -16.779 -1.448 9.332 1.00 89.94 217 ALA A C 1
ATOM 1504 O O . ALA A 1 217 ? -17.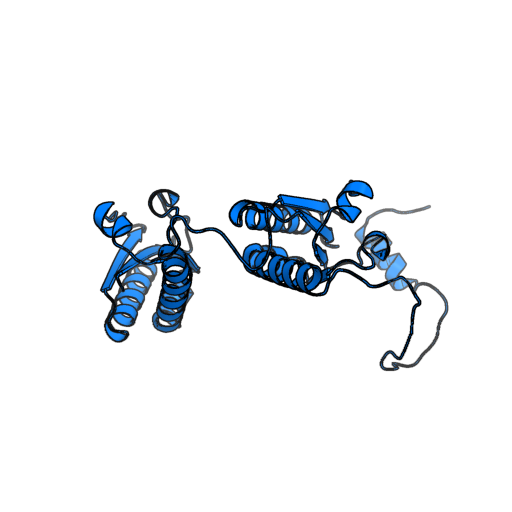824 -1.285 9.965 1.00 89.94 217 ALA A O 1
ATOM 1505 N N . ALA A 1 218 ? -16.379 -2.659 8.935 1.00 88.38 218 ALA A N 1
ATOM 1506 C CA . ALA A 1 218 ? -17.141 -3.870 9.220 1.00 88.38 218 ALA A CA 1
ATOM 1507 C C . ALA A 1 218 ? -17.257 -4.133 10.733 1.00 88.38 218 ALA A C 1
ATOM 1509 O O . ALA A 1 218 ? -18.346 -4.437 11.224 1.00 88.38 218 ALA A O 1
ATOM 1510 N N . MET A 1 219 ? -16.168 -3.964 11.492 1.00 86.62 219 MET A N 1
ATOM 1511 C CA . MET A 1 219 ? -16.176 -4.119 12.954 1.00 86.62 219 MET A CA 1
ATOM 1512 C C . MET A 1 219 ? -17.049 -3.060 13.641 1.00 86.62 219 MET A C 1
ATOM 1514 O O . MET A 1 219 ? -17.813 -3.379 14.555 1.00 86.62 219 MET A O 1
ATOM 1518 N N . ALA A 1 220 ? -16.987 -1.811 13.177 1.00 87.69 220 ALA A N 1
ATOM 1519 C CA . ALA A 1 220 ? -17.843 -0.730 13.653 1.00 87.69 220 ALA A CA 1
ATOM 1520 C C . ALA A 1 220 ? -19.333 -1.014 13.396 1.00 87.69 220 ALA A C 1
ATOM 1522 O O . ALA A 1 220 ? -20.163 -0.852 14.295 1.00 87.69 220 ALA A O 1
ATOM 1523 N N . ALA A 1 221 ? -19.678 -1.488 12.196 1.00 83.12 221 ALA A N 1
ATOM 1524 C CA . ALA A 1 221 ? -21.044 -1.859 11.842 1.00 83.12 221 ALA A CA 1
ATOM 1525 C C . ALA A 1 221 ? -21.560 -3.019 12.710 1.00 83.12 221 ALA A C 1
ATOM 1527 O O . ALA A 1 221 ? -22.660 -2.940 13.257 1.00 83.12 221 ALA A O 1
ATOM 1528 N N . GLN A 1 222 ? -20.741 -4.055 12.928 1.00 81.19 222 GLN A N 1
ATOM 1529 C CA .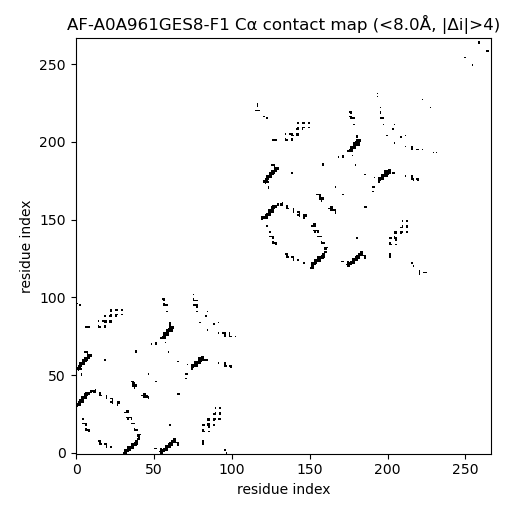 GLN A 1 222 ? -21.083 -5.179 13.808 1.00 81.19 222 GLN A CA 1
ATOM 1530 C C . GLN A 1 222 ? -21.313 -4.732 15.255 1.00 81.19 222 GLN A C 1
ATOM 1532 O O . GLN A 1 222 ? -22.277 -5.166 15.888 1.00 81.19 222 GLN A O 1
ATOM 1537 N N . ARG A 1 223 ? -20.476 -3.828 15.778 1.00 81.62 223 ARG A N 1
ATOM 1538 C CA . ARG A 1 223 ? -20.632 -3.256 17.124 1.00 81.62 223 ARG A CA 1
ATOM 1539 C C . ARG A 1 223 ? -21.929 -2.455 17.261 1.00 81.62 223 ARG A C 1
ATOM 1541 O O . ARG A 1 223 ? -22.624 -2.567 18.270 1.00 81.62 223 ARG A O 1
ATOM 1548 N N . ARG A 1 224 ? -22.266 -1.653 16.247 1.00 78.88 224 ARG A N 1
ATOM 1549 C CA . ARG A 1 224 ? -23.523 -0.890 16.206 1.00 78.88 224 ARG A CA 1
ATOM 1550 C C . ARG A 1 224 ? -24.738 -1.820 16.126 1.00 78.88 224 ARG A C 1
ATOM 1552 O O . ARG A 1 224 ? -25.725 -1.581 16.813 1.00 78.88 224 ARG A O 1
ATOM 1559 N N . ALA A 1 225 ? -24.644 -2.907 15.359 1.00 72.44 225 ALA A N 1
ATOM 1560 C CA . ALA A 1 225 ? -25.704 -3.908 15.230 1.00 72.44 225 ALA A CA 1
ATOM 1561 C C . ALA A 1 225 ? -25.919 -4.746 16.504 1.00 72.44 225 ALA A C 1
ATOM 1563 O O . ALA A 1 225 ? -27.044 -5.131 16.806 1.00 72.44 225 ALA A O 1
ATOM 1564 N N . SER A 1 226 ? -24.864 -4.994 17.282 1.00 69.62 226 SER A N 1
ATOM 1565 C CA . SER A 1 226 ? -24.922 -5.744 18.548 1.00 69.62 226 SER A CA 1
ATOM 1566 C C . SER A 1 226 ? -25.349 -4.896 19.759 1.00 69.62 226 SER A C 1
ATOM 1568 O O . SER A 1 226 ? -25.256 -5.349 20.897 1.00 69.62 226 SER A O 1
ATOM 1570 N N . GLY A 1 227 ? -25.865 -3.680 19.534 1.00 58.97 227 GLY A N 1
ATOM 1571 C CA . GLY A 1 227 ? -26.492 -2.863 20.577 1.00 58.97 227 GLY A CA 1
ATOM 1572 C C . GLY A 1 227 ? -25.521 -2.192 21.549 1.00 58.97 227 GLY A C 1
ATOM 1573 O O . GLY A 1 227 ? -25.965 -1.666 22.563 1.00 58.97 227 GLY A O 1
ATOM 1574 N N . GLY A 1 228 ? -24.217 -2.182 21.245 1.00 59.03 228 GLY A N 1
ATOM 1575 C CA . GLY A 1 228 ? -23.225 -1.372 21.948 1.00 59.03 228 GLY A CA 1
ATOM 1576 C C . GLY A 1 228 ? -23.249 -1.497 23.473 1.00 59.03 228 GLY A C 1
ATOM 1577 O O . GLY A 1 228 ? -23.382 -0.482 24.148 1.00 59.03 228 GLY A O 1
ATOM 1578 N N . VAL A 1 229 ? -23.065 -2.699 24.031 1.00 44.72 229 VAL A N 1
ATOM 1579 C CA . VAL A 1 229 ? -22.706 -2.830 25.452 1.00 44.72 229 VAL A CA 1
ATOM 1580 C C . VAL A 1 229 ? -21.618 -3.881 25.663 1.00 44.72 229 VAL A C 1
ATOM 1582 O O . VAL A 1 229 ? -21.850 -5.078 25.550 1.00 44.72 229 VAL A O 1
ATOM 1585 N N . ALA A 1 230 ? -20.448 -3.401 26.071 1.00 44.84 230 ALA A N 1
ATOM 1586 C CA . ALA A 1 230 ? -19.722 -3.926 27.226 1.00 44.84 230 ALA A CA 1
ATOM 1587 C C . ALA A 1 230 ? -19.081 -2.688 27.882 1.00 44.84 230 ALA A C 1
ATOM 1589 O O . ALA A 1 230 ? -18.258 -2.021 27.263 1.00 44.84 230 ALA A O 1
ATOM 1590 N N . ALA A 1 231 ? -19.625 -2.148 28.976 1.00 33.84 231 ALA A N 1
ATOM 1591 C CA . ALA A 1 231 ? -19.501 -2.671 30.338 1.00 33.84 231 ALA A CA 1
ATOM 1592 C C . ALA A 1 231 ? -18.044 -3.031 30.660 1.00 33.84 231 ALA A C 1
ATOM 1594 O O . ALA A 1 231 ? -17.534 -4.071 30.253 1.00 33.84 231 ALA A O 1
ATOM 1595 N N . ALA A 1 232 ? -17.386 -2.138 31.396 1.00 39.31 232 ALA A N 1
ATOM 1596 C CA . ALA A 1 232 ? -16.136 -2.424 32.075 1.00 39.31 232 ALA A CA 1
ATOM 1597 C C . ALA A 1 232 ? -16.327 -3.573 33.080 1.00 39.31 232 ALA A C 1
ATOM 1599 O O . ALA A 1 232 ? -17.241 -3.493 33.898 1.00 39.31 232 ALA A O 1
ATOM 1600 N N . ALA A 1 233 ? -15.457 -4.590 33.027 1.00 31.61 233 ALA A N 1
ATOM 1601 C CA . ALA A 1 233 ? -14.865 -5.318 34.165 1.00 31.61 233 ALA A CA 1
ATOM 1602 C C . ALA A 1 233 ? -14.051 -6.537 33.663 1.00 31.61 233 ALA A C 1
ATOM 1604 O O . ALA A 1 233 ? -14.321 -7.057 32.584 1.00 31.61 233 ALA A O 1
ATOM 1605 N N . PRO A 1 234 ? -13.125 -7.066 34.478 1.00 36.88 234 PRO A N 1
ATOM 1606 C CA . PRO A 1 234 ? -11.747 -6.638 34.657 1.00 36.88 234 PRO A CA 1
ATOM 1607 C C . PRO A 1 234 ? -10.764 -7.534 33.877 1.00 36.88 234 PRO A C 1
ATOM 1609 O O . PRO A 1 234 ? -11.131 -8.541 33.278 1.00 36.88 234 PRO A O 1
ATOM 1612 N N . ALA A 1 235 ? -9.485 -7.163 33.918 1.00 41.47 235 ALA A N 1
ATOM 1613 C CA . ALA A 1 235 ? -8.377 -7.976 33.439 1.00 41.47 235 ALA A CA 1
ATOM 1614 C C . ALA A 1 235 ? -8.461 -9.424 33.964 1.00 41.47 235 ALA A C 1
ATOM 1616 O O . ALA A 1 235 ? -8.273 -9.676 35.154 1.00 41.47 235 ALA A O 1
ATOM 1617 N N . ALA A 1 236 ? -8.705 -10.373 33.062 1.00 28.81 236 ALA A N 1
ATOM 1618 C CA . ALA A 1 236 ? -8.504 -11.794 33.299 1.00 28.81 236 ALA A CA 1
ATOM 1619 C C . ALA A 1 236 ? -7.251 -12.224 32.532 1.00 28.81 236 ALA A C 1
ATOM 1621 O O . ALA A 1 236 ? -7.275 -12.477 31.330 1.00 28.81 236 ALA A O 1
ATOM 1622 N N . ALA A 1 237 ? -6.135 -12.249 33.252 1.00 42.72 237 ALA A N 1
ATOM 1623 C CA . ALA A 1 237 ? -4.902 -12.874 32.815 1.00 42.72 237 ALA A CA 1
ATOM 1624 C C . ALA A 1 237 ? -5.081 -14.397 32.732 1.00 42.72 237 ALA A C 1
ATOM 1626 O O . ALA A 1 237 ? -5.506 -15.009 33.710 1.00 42.72 237 ALA A O 1
ATOM 1627 N N . THR A 1 238 ? -4.689 -15.024 31.619 1.00 35.38 238 THR A N 1
ATOM 1628 C CA . THR A 1 238 ? -4.162 -16.406 31.575 1.00 35.38 238 THR A CA 1
ATOM 1629 C C . THR A 1 238 ? -3.445 -16.643 30.229 1.00 35.38 238 THR A C 1
ATOM 1631 O O . THR A 1 238 ? -3.718 -15.939 29.263 1.00 35.38 238 THR A O 1
ATOM 1634 N N . PRO A 1 239 ? -2.541 -17.627 30.118 1.00 42.97 239 PRO A N 1
ATOM 1635 C CA . PRO A 1 239 ? -1.139 -17.551 30.492 1.00 42.97 239 PRO A CA 1
ATOM 1636 C C . PRO A 1 239 ? -0.229 -17.504 29.253 1.00 42.97 239 PRO A C 1
ATOM 1638 O O . PRO A 1 239 ? -0.438 -18.211 28.267 1.00 42.97 239 PRO A O 1
ATOM 1641 N N . GLY A 1 240 ? 0.839 -16.711 29.342 1.00 34.38 240 GLY A N 1
ATOM 1642 C CA . GLY A 1 240 ? 1.943 -16.777 28.393 1.00 34.38 240 GLY A CA 1
ATOM 1643 C C . GLY A 1 240 ? 2.583 -18.165 28.392 1.00 34.38 240 GLY A C 1
ATOM 1644 O O . GLY A 1 240 ? 2.736 -18.797 29.443 1.00 34.38 240 GLY A O 1
ATOM 1645 N N . LEU A 1 241 ? 2.977 -18.628 27.204 1.00 37.03 241 LEU A N 1
ATOM 1646 C CA . LEU A 1 241 ? 3.903 -19.744 27.087 1.00 37.03 241 LEU A CA 1
ATOM 1647 C C . LEU A 1 241 ? 5.180 -19.393 27.851 1.00 37.03 241 LEU A C 1
ATOM 1649 O O . LEU A 1 241 ? 5.868 -18.417 27.559 1.00 37.03 241 LEU A O 1
ATOM 1653 N N . ALA A 1 242 ? 5.456 -20.205 28.863 1.00 34.53 242 ALA A N 1
ATOM 1654 C CA . ALA A 1 242 ? 6.612 -20.078 29.718 1.00 34.53 242 ALA A CA 1
ATOM 1655 C C . ALA A 1 242 ? 7.899 -20.392 28.945 1.00 34.53 242 ALA A C 1
ATOM 1657 O O . ALA A 1 242 ? 8.207 -21.551 28.671 1.00 34.53 242 ALA A O 1
ATOM 1658 N N . SER A 1 243 ? 8.712 -19.367 28.718 1.00 33.53 243 SER A N 1
ATOM 1659 C CA . SER A 1 243 ? 10.166 -19.495 28.746 1.00 33.53 243 SER A CA 1
ATOM 1660 C C . SER A 1 243 ? 10.660 -19.005 30.111 1.00 33.53 243 SER A C 1
ATOM 1662 O O . SER A 1 243 ? 10.671 -17.811 30.397 1.00 33.53 243 SER A O 1
ATOM 1664 N N . LYS A 1 244 ? 11.023 -19.964 30.973 1.00 32.59 244 LYS A N 1
ATOM 1665 C CA . LYS A 1 244 ? 11.884 -19.786 32.162 1.00 32.59 244 LYS A CA 1
ATOM 1666 C C . LYS A 1 244 ? 13.101 -18.909 31.788 1.00 32.59 244 LYS A C 1
ATOM 1668 O O . LYS A 1 244 ? 13.659 -19.136 30.725 1.00 32.59 244 LYS A O 1
ATOM 1673 N N . ALA A 1 245 ? 13.632 -17.982 32.583 1.00 31.14 245 ALA A N 1
ATOM 1674 C CA . ALA A 1 245 ? 13.431 -17.607 33.978 1.00 31.14 245 ALA A CA 1
ATOM 1675 C C . ALA A 1 245 ? 14.080 -16.225 34.243 1.00 31.14 245 ALA A C 1
ATOM 1677 O O . ALA A 1 245 ? 14.913 -15.779 33.461 1.00 31.14 245 ALA A O 1
ATOM 1678 N N . ALA A 1 246 ? 13.764 -15.684 35.426 1.00 31.02 246 ALA A N 1
ATOM 1679 C CA . ALA A 1 246 ? 14.436 -14.626 36.189 1.00 31.02 246 ALA A CA 1
ATOM 1680 C C . ALA A 1 246 ? 14.096 -13.165 35.839 1.00 31.02 246 ALA A C 1
ATOM 1682 O O . ALA A 1 246 ? 14.483 -12.614 34.815 1.00 31.02 246 ALA A O 1
ATOM 1683 N N . ALA A 1 247 ? 13.361 -12.564 36.774 1.00 36.19 247 ALA A N 1
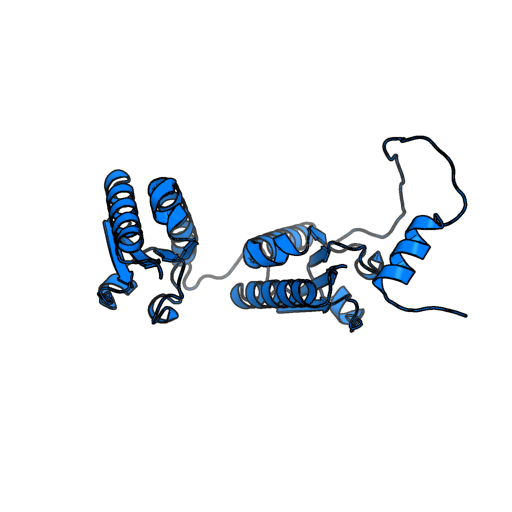ATOM 1684 C CA . ALA A 1 247 ? 13.160 -11.137 36.930 1.00 36.19 247 ALA A CA 1
ATOM 1685 C C . ALA A 1 247 ? 14.420 -10.452 37.490 1.00 36.19 247 ALA A C 1
ATOM 1687 O O . ALA A 1 247 ? 15.278 -11.115 38.075 1.00 36.19 247 ALA A O 1
ATOM 1688 N N . ASP A 1 248 ? 14.386 -9.123 37.393 1.00 38.06 248 ASP A N 1
ATOM 1689 C CA . ASP A 1 248 ? 15.274 -8.113 37.979 1.00 38.06 248 ASP A CA 1
ATOM 1690 C C . ASP A 1 248 ? 16.368 -7.568 37.042 1.00 38.06 248 ASP A C 1
ATOM 1692 O O . ASP A 1 248 ? 17.091 -8.313 36.390 1.00 38.06 248 ASP A O 1
ATOM 1696 N N . GLU A 1 249 ? 16.438 -6.233 36.991 1.00 40.97 249 GLU A N 1
ATOM 1697 C CA . GLU A 1 249 ? 17.338 -5.382 36.200 1.00 40.97 249 GLU A CA 1
ATOM 1698 C C . GLU A 1 249 ? 17.059 -5.320 34.685 1.00 40.97 249 GLU A C 1
ATOM 1700 O O . GLU A 1 249 ? 17.321 -6.243 33.916 1.00 40.97 249 GLU A O 1
ATOM 1705 N N . ALA A 1 250 ? 16.593 -4.156 34.213 1.00 48.41 250 ALA A N 1
ATOM 1706 C CA . ALA A 1 250 ? 16.628 -3.801 32.796 1.00 48.41 250 ALA A CA 1
ATOM 1707 C C . ALA A 1 250 ? 18.039 -4.066 32.252 1.00 48.41 250 ALA A C 1
ATOM 1709 O O . ALA A 1 250 ? 18.976 -3.339 32.590 1.00 48.41 250 ALA A O 1
ATOM 1710 N N . HIS A 1 251 ? 18.164 -5.131 31.452 1.00 63.44 251 HIS A N 1
ATOM 1711 C CA . HIS A 1 251 ? 19.428 -5.706 31.015 1.00 63.44 251 HIS A CA 1
ATOM 1712 C C . HIS A 1 251 ? 20.355 -4.582 30.550 1.00 63.44 251 HIS A C 1
ATOM 1714 O O . HIS A 1 251 ? 20.051 -3.879 29.585 1.00 63.44 251 HIS A O 1
ATOM 1720 N N . VAL A 1 252 ? 21.481 -4.406 31.244 1.00 70.69 252 VAL A N 1
ATOM 1721 C CA . VAL A 1 252 ? 22.501 -3.385 30.957 1.00 70.69 252 VAL A CA 1
ATOM 1722 C C . VAL A 1 252 ? 22.823 -3.309 29.457 1.00 70.69 252 VAL A C 1
ATOM 1724 O O . VAL A 1 252 ? 23.011 -2.222 28.926 1.00 70.69 252 VAL A O 1
ATOM 1727 N N . GLY A 1 253 ? 22.762 -4.434 28.735 1.00 70.19 253 GLY A N 1
ATOM 1728 C CA . GLY A 1 253 ? 22.919 -4.483 27.280 1.00 70.19 253 GLY A CA 1
ATOM 1729 C C . GLY A 1 253 ? 21.863 -3.713 26.473 1.00 70.19 253 GLY A C 1
ATOM 1730 O O . GLY A 1 253 ? 22.217 -3.081 25.484 1.00 70.19 253 GLY A O 1
ATOM 1731 N N . VAL A 1 254 ? 20.591 -3.705 26.882 1.00 71.62 254 VAL A N 1
ATOM 1732 C CA . VAL A 1 254 ? 19.523 -2.941 26.207 1.00 71.62 254 VAL A CA 1
ATOM 1733 C C . VAL A 1 254 ? 19.710 -1.444 26.446 1.00 71.62 254 VAL A C 1
ATOM 1735 O O . VAL A 1 254 ? 19.610 -0.663 25.503 1.00 71.62 254 VAL A O 1
ATOM 1738 N N . LYS A 1 255 ? 20.084 -1.049 27.670 1.00 73.31 255 LYS A N 1
ATOM 1739 C CA . LYS A 1 255 ? 20.408 0.348 28.003 1.00 73.31 255 LYS A CA 1
ATOM 1740 C C . LYS A 1 255 ? 21.664 0.834 27.279 1.00 73.31 255 LYS A C 1
ATOM 1742 O O . LYS A 1 255 ? 21.622 1.888 26.662 1.00 73.31 255 LYS A O 1
ATOM 1747 N N . ILE A 1 256 ? 22.736 0.038 27.259 1.00 76.88 256 ILE A N 1
ATOM 1748 C CA . ILE A 1 256 ? 23.965 0.342 26.508 1.00 76.88 256 ILE A CA 1
ATOM 1749 C C . ILE A 1 256 ? 23.669 0.451 25.012 1.00 76.88 256 ILE A C 1
ATOM 1751 O O . ILE A 1 256 ? 24.130 1.387 24.366 1.00 76.88 256 ILE A O 1
ATOM 1755 N N . ARG A 1 257 ? 22.869 -0.464 24.451 1.00 75.81 257 ARG A N 1
ATOM 1756 C CA . ARG A 1 257 ? 22.451 -0.393 23.047 1.00 75.81 257 ARG A CA 1
ATOM 1757 C C . ARG A 1 257 ? 21.667 0.883 22.772 1.00 75.81 257 ARG A C 1
ATOM 1759 O O . ARG A 1 257 ? 21.918 1.533 21.766 1.00 75.81 257 ARG A O 1
ATOM 1766 N N . GLN A 1 258 ? 20.748 1.245 23.659 1.00 72.94 258 GLN A N 1
ATOM 1767 C CA . GLN A 1 258 ? 19.971 2.467 23.527 1.00 72.94 258 GLN A CA 1
ATOM 1768 C C . GLN A 1 258 ? 20.870 3.707 23.606 1.00 72.94 258 GLN A C 1
ATOM 1770 O O . GLN A 1 258 ? 20.782 4.547 22.722 1.00 72.94 258 GLN A O 1
ATOM 1775 N N . TRP A 1 259 ? 21.808 3.778 24.554 1.00 81.88 259 TRP A N 1
ATOM 1776 C CA . TRP A 1 259 ? 22.759 4.892 24.681 1.00 81.88 259 TRP A CA 1
ATOM 1777 C C . TRP A 1 259 ? 23.702 5.023 23.483 1.00 81.88 259 TRP A C 1
ATOM 1779 O O . TRP A 1 259 ? 23.943 6.130 23.006 1.00 81.88 259 TRP A O 1
ATOM 1789 N N . LEU A 1 260 ? 24.192 3.899 22.953 1.00 77.44 260 LEU A N 1
ATOM 1790 C CA . LEU A 1 260 ? 25.030 3.878 21.753 1.00 77.44 260 LEU A CA 1
ATOM 1791 C C . LEU A 1 260 ? 24.260 4.318 20.504 1.00 77.44 260 LEU A C 1
ATOM 1793 O O . LEU A 1 260 ? 24.824 4.994 19.651 1.00 77.44 260 LEU A O 1
ATOM 1797 N N . MET A 1 261 ? 22.984 3.943 20.394 1.00 78.38 261 MET A N 1
ATOM 1798 C CA . MET A 1 261 ? 22.162 4.254 19.222 1.00 78.38 261 MET A CA 1
ATOM 1799 C C . MET A 1 261 ? 21.582 5.671 19.256 1.00 78.38 261 MET A C 1
ATOM 1801 O O . MET A 1 261 ? 21.368 6.254 18.198 1.00 78.38 261 MET A O 1
ATOM 1805 N N . THR A 1 262 ? 21.334 6.240 20.440 1.00 77.88 262 THR A N 1
ATOM 1806 C CA . THR A 1 262 ? 20.802 7.607 20.574 1.00 77.88 262 THR A CA 1
ATOM 1807 C C . THR A 1 262 ? 21.887 8.668 20.748 1.00 77.88 262 THR A C 1
ATOM 1809 O O . THR A 1 262 ? 21.578 9.853 20.673 1.00 77.88 262 THR A O 1
ATOM 1812 N N . GLY A 1 263 ? 23.145 8.278 20.991 1.00 68.38 263 GLY A N 1
ATOM 1813 C CA . GLY A 1 263 ? 24.277 9.204 21.121 1.00 68.38 263 GLY A CA 1
ATOM 1814 C C . GLY A 1 263 ? 24.230 10.110 22.359 1.00 68.38 263 GLY A C 1
ATOM 1815 O O . GLY A 1 263 ? 24.966 11.090 22.429 1.00 68.38 263 GLY A O 1
ATOM 1816 N N . VAL A 1 264 ? 23.371 9.804 23.336 1.00 75.44 264 VAL A N 1
ATOM 1817 C CA . VAL A 1 264 ? 23.212 10.591 24.566 1.00 75.44 264 VAL A CA 1
ATOM 1818 C C . VAL A 1 264 ? 24.092 9.982 25.655 1.00 75.44 264 VAL A C 1
ATOM 1820 O O . VAL A 1 264 ? 23.741 8.963 26.247 1.00 75.44 264 VAL A O 1
ATOM 1823 N N . SER A 1 265 ? 25.242 10.598 25.921 1.00 56.38 265 SER A N 1
ATOM 1824 C CA . SER A 1 265 ? 26.080 10.270 27.076 1.00 56.38 265 SER A CA 1
ATOM 1825 C C . SER A 1 265 ? 25.621 11.074 28.294 1.00 56.38 265 SER A C 1
ATOM 1827 O O . SER A 1 265 ? 25.715 12.300 28.285 1.00 56.38 265 SER A O 1
ATOM 1829 N N . TYR A 1 266 ? 25.160 10.397 29.346 1.00 58.56 266 TYR A N 1
ATOM 1830 C CA . TYR A 1 266 ? 25.112 10.990 30.683 1.00 58.56 266 TYR A CA 1
ATOM 1831 C C . TYR A 1 266 ? 26.481 10.771 31.334 1.00 58.56 266 TYR A C 1
ATOM 1833 O O . TYR A 1 266 ? 26.942 9.632 31.416 1.00 58.56 266 TYR A O 1
ATOM 1841 N N . MET A 1 267 ? 27.139 11.869 31.707 1.00 47.03 267 MET A N 1
ATOM 1842 C CA . MET A 1 267 ? 28.399 11.885 32.456 1.00 47.03 267 MET A CA 1
ATOM 1843 C C . MET A 1 267 ? 28.104 11.994 33.949 1.00 47.03 267 MET A C 1
ATOM 1845 O O . MET A 1 267 ? 27.163 12.750 34.289 1.00 47.03 267 MET A O 1
#

pLDDT: mean 80.68, std 18.54, range [28.81, 96.12]

Nearest PDB structures (foldseek):
  5dle-assembly1_D  TM=9.647E-01  e=2.066E-09  Borreliella burgdorferi B31
  2r48-assembly1_A  TM=9.695E-01  e=8.964E-09  Bacillus subtilis subsp. subtilis str. 168
  2m1z-assembly1_A  TM=9.254E-01  e=6.684E-09  Listeria monocytogenes EGD-e
  2kyr-assembly1_A  TM=9.079E-01  e=4.373E-08  Escherichia coli K-12
  2r4q-assembly1_A  TM=9.281E-01  e=2.399E-07  Bacillus subtilis subsp. subtilis str. 168

Foldseek 3Di:
DEEEEEFEDAPDQVLQVLLQVLLQVLQVVVVHHYYYWRDYPVHTDDDDLVSLVPHLAYEYAYPDDDPPCVSNPPHQYHYYHSVCSNPVSNVSSVVRVVSSVVVVVVVVDDDDDDDDDDAAAEEEEEFEDAPADVLLVLLQVLQQVLSVVVRHGYYYWRPYPVHTDDDDLVSLVRHLEYEYAYPDDDPPCVSNPLHHYHYYHSVCSNPPNNVVNVVSVVSSSVCVVVVPDDDDDDDDDDDDDDDDDDDDDPPVVVVVVVCVVVVDDDD